Protein AF-0000000067948827 (afdb_homodimer)

Nearest PDB structures (foldseek):
  8i58-assembly1_A  TM=9.120E-01  e=5.503E-10  Methanocaldococcus jannaschii DSM 2661
  6m2e-assembly1_B  TM=9.112E-01  e=3.168E-09  Methanocaldococcus jannaschii DSM 2661
  6m27-assembly1_B  TM=9.000E-01  e=2.147E-09  Methanocaldococcus jannaschii DSM 2661
  6jv6-assembly1_A  TM=9.199E-01  e=6.450E-07  Bacillus spizizenii
  5zta-assembly2_B  TM=9.072E-01  e=1.498E-06  Bacillus subtilis subsp. subtilis str. 168

Radius of gyration: 25.88 Å; Cα contacts (8 Å, |Δi|>4): 624; chains: 2; bounding box: 30×128×76 Å

pLDDT: mean 83.58, std 19.48, range [30.39, 98.81]

InterPro domains:
  IPR002762 Sirohydrochlorin cobaltochelatase CbiX-like [PF01903] (34-138)
  IPR050963 Sirohydrochlorin Cobaltochelatase/CbiX [PTHR33542] (20-164)

Solvent-accessible surface area (backbone atoms only — not comparable to full-atom values): 17982 Å² total; per-residue (Å²): 139,84,81,78,76,76,76,74,74,73,70,69,70,69,67,66,74,71,63,50,41,52,91,52,91,39,34,14,37,36,46,30,33,61,54,29,78,32,66,63,28,54,52,50,48,50,50,44,47,51,50,39,30,69,72,69,61,53,85,42,68,36,52,20,20,73,35,72,41,83,43,29,55,44,54,28,50,51,50,31,41,75,74,52,26,46,32,36,41,36,33,40,59,40,47,57,77,15,45,56,58,72,44,49,50,54,51,46,49,52,58,36,34,69,78,37,83,88,28,31,34,30,38,38,62,44,68,41,83,48,74,71,51,46,56,54,52,50,48,37,52,43,46,29,32,36,18,47,46,64,69,42,82,54,25,86,86,27,63,86,75,47,52,37,45,77,36,106,140,84,81,77,77,76,76,74,74,71,71,69,68,68,67,66,74,69,60,51,41,51,91,50,90,39,35,15,37,36,45,32,33,62,57,29,80,33,67,63,28,54,52,50,46,51,50,46,47,52,50,41,31,68,74,70,61,54,86,41,69,35,52,22,20,73,35,73,40,84,42,30,55,46,52,28,50,52,51,31,43,74,74,52,26,46,34,36,41,36,33,41,58,41,48,57,76,17,45,56,57,72,44,51,49,54,52,47,48,52,61,36,33,69,75,38,82,87,28,31,35,31,38,37,62,45,68,41,83,48,74,70,50,45,55,53,52,50,47,36,52,43,45,28,31,36,18,47,45,65,69,42,79,57,25,85,85,30,63,84,75,56,47,35,44,77,37,106

Sequence (336 aa):
MSSSSLFILVLLFFCINFSASEIGPIDGVIIVDHGSTFSEASTMLNEFVKMFRNKTGYKIVEPAHLVSAKPTIGDAFQSCVQQGARRVIINPFILSFGKDFSETIPSLSAEAAKQHPGVSYIITPPLGLDQLFIDVVNDRVNSCLKSVGEDSNECSVCDGNGKCNLRPMSSSSLFILVLLFFCINFSASEIGPIDGVIIVDHGSTFSEASTMLNEFVKMFRNKTGYKIVEPAHLVSAKPTIGDAFQSCVQQGARRVIINPFILSFGKDFSETIPSLSAEAAKQHPGVSYIITPPLGLDQLFIDVVNDRVNSCLKSVGEDSNECSVCDGNGKCNLRP

Organism: Pisum sativum (NCBI:txid3888)

Foldseek 3Di:
DPPPPPPPPPPPPCPVPCCPPDQDQQEAEEEEEADDLDVVVVVVQVVVQVVVCVVPVHDHYYYAHLDNDDDHLLNSLVVSVVSRHQEYEYEYQDADPDCCVPPRVVVSNVVSVVVPPRRYYDYDDYPYDDPVVVVVVVCVVVQLVVCQVVVHPGGPVCVPVDDSHDDD/DPPPPPPPPPPPPCPVPCPPPDQDQQEAEEEEEADDLDVVVVVVQVVVQVVVCVVVVHDHYYYAHLDNDDDHLLNSLVVSVVSRHQEYEYEYADADPDCCVPPRVVVSNVVSVVVPPRRYYDYDDYPYDDPVVVVVVVCVVVQLVVCQVVVHQGGPVCVPVGDSHDDD

Secondary structure (DSSP, 8-state):
--------------------SS--TTEEEEEEE---SSHHHHHHHHHHHHHHHHHH--SEEEEEESSSSSSPHHHHHHHHHHTT-SEEEEEE--S--SHIIIIIHHHHHHHHHHTSTT-EEEE-------THHHHHHHHHHHHHHHHHHTT-SS-TTTTTT---S-B-/--------------------SS--TTEEEEEEE---SSHHHHHHHHHHHHHHHHHH--SEEEEEESSSSSSPHHHHHHHHHHTT-SEEEEEE--S--SHIIIIIHHHHHHHHHHTSTT-EEEE-------THHHHHHHHHHHHHHHHHHTT-SS-TTTTTT-TTS-B-

Structure (mmCIF, N/CA/C/O backbone):
data_AF-0000000067948827-model_v1
#
loop_
_entity.id
_entity.type
_entity.pdbx_description
1 polymer 'Sirohydrochlorin ferrochelatase'
#
loop_
_atom_site.group_PDB
_atom_site.id
_atom_site.type_symbol
_atom_site.label_atom_id
_atom_site.label_alt_id
_atom_site.label_comp_id
_atom_site.label_asym_id
_atom_site.label_entity_id
_atom_site.label_seq_id
_atom_site.pdbx_PDB_ins_code
_atom_site.Cartn_x
_atom_site.Cartn_y
_atom_site.Cartn_z
_atom_site.occupancy
_atom_site.B_iso_or_equiv
_atom_site.auth_seq_id
_atom_site.auth_comp_id
_atom_site.auth_asym_id
_atom_site.auth_atom_id
_atom_site.pdbx_PDB_model_num
ATOM 1 N N . MET A 1 1 ? -1.763 65.438 37.875 1 33.38 1 MET A N 1
ATOM 2 C CA . MET A 1 1 ? -1.019 64.188 37.656 1 33.38 1 MET A CA 1
ATOM 3 C C . MET A 1 1 ? -1.968 63.031 37.438 1 33.38 1 MET A C 1
ATOM 5 O O . MET A 1 1 ? -2.539 62.5 38.406 1 33.38 1 MET A O 1
ATOM 9 N N . SER A 1 2 ? -2.91 63.094 36.406 1 37.66 2 SER A N 1
ATOM 10 C CA . SER A 1 2 ? -3.93 62.219 35.875 1 37.66 2 SER A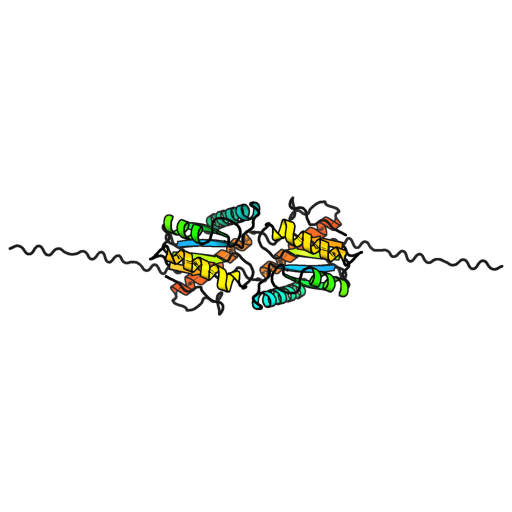 CA 1
ATOM 11 C C . SER A 1 2 ? -3.326 60.875 35.469 1 37.66 2 SER A C 1
ATOM 13 O O . SER A 1 2 ? -2.391 60.812 34.656 1 37.66 2 SER A O 1
ATOM 15 N N . SER A 1 3 ? -3.26 59.875 36.406 1 38.41 3 SER A N 1
ATOM 16 C CA . SER A 1 3 ? 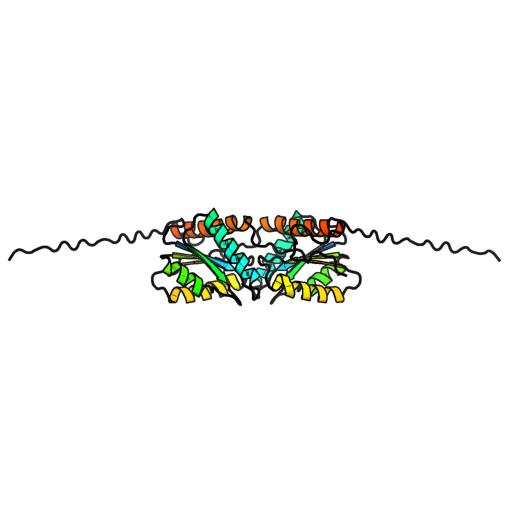-2.859 58.469 36.281 1 38.41 3 SER A CA 1
ATOM 17 C C . SER A 1 3 ? -3.621 57.781 35.156 1 38.41 3 SER A C 1
ATOM 19 O O . SER A 1 3 ? -4.84 57.594 35.25 1 38.41 3 SER A O 1
ATOM 21 N N . SER A 1 4 ? -3.33 58 33.875 1 39.47 4 SER A N 1
ATOM 22 C CA . SER A 1 4 ? -3.789 57.281 32.688 1 39.47 4 SER A CA 1
ATOM 23 C C . SER A 1 4 ? -3.596 55.781 32.875 1 39.47 4 SER A C 1
ATOM 25 O O . SER A 1 4 ? -2.463 55.281 32.938 1 39.47 4 SER A O 1
ATOM 27 N N . SER A 1 5 ? -4.445 55.062 33.688 1 38.06 5 SER A N 1
ATOM 28 C CA . SER A 1 5 ? -4.531 53.625 33.812 1 38.06 5 SER A CA 1
ATOM 29 C C . SER A 1 5 ? -4.551 52.938 32.438 1 38.06 5 SER A C 1
ATOM 31 O O . SER A 1 5 ? -5.488 53.125 31.672 1 38.06 5 SER A O 1
ATOM 33 N N . LEU A 1 6 ? -3.412 52.719 31.781 1 40.22 6 LEU A N 1
ATOM 34 C CA . LEU A 1 6 ? -3.254 51.875 30.578 1 40.22 6 LEU A CA 1
ATOM 35 C C . LEU A 1 6 ? -3.939 50.531 30.766 1 40.22 6 LEU A C 1
ATOM 37 O O . LEU A 1 6 ? -3.564 49.75 31.641 1 40.22 6 LEU A O 1
ATOM 41 N N . PHE A 1 7 ? -5.242 50.406 30.547 1 39 7 PHE A N 1
ATOM 42 C CA . PHE A 1 7 ? -5.953 49.125 30.422 1 39 7 PHE A CA 1
ATOM 43 C C . PHE A 1 7 ? -5.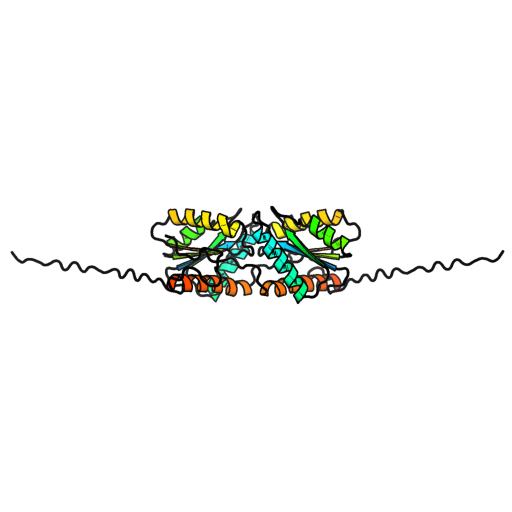211 48.188 29.5 1 39 7 PHE A C 1
ATOM 45 O O . PHE A 1 7 ? -5.129 48.406 28.297 1 39 7 PHE A O 1
ATOM 52 N N . ILE A 1 8 ? -4.148 47.562 30.016 1 37.06 8 ILE A N 1
ATOM 53 C CA . ILE A 1 8 ? -3.574 46.438 29.266 1 37.06 8 ILE A CA 1
ATOM 54 C C . ILE A 1 8 ? -4.668 45.438 28.922 1 37.06 8 ILE A C 1
ATOM 56 O O . ILE A 1 8 ? -5.262 44.844 29.828 1 37.06 8 ILE A O 1
ATOM 60 N N . LEU A 1 9 ? -5.488 45.656 27.922 1 34.78 9 LEU A N 1
ATOM 61 C CA . LEU A 1 9 ? -6.324 44.594 27.344 1 34.78 9 LEU A CA 1
ATOM 62 C C . LEU A 1 9 ? -5.516 43.312 27.125 1 34.78 9 LEU A C 1
ATOM 64 O O . LEU A 1 9 ? -4.613 43.281 26.281 1 34.78 9 LEU A O 1
ATOM 68 N N . VAL A 1 10 ? -5.266 42.625 28.203 1 34.22 10 VAL A N 1
ATOM 69 C CA . VAL A 1 10 ? -4.773 41.25 28.016 1 34.22 10 VAL A CA 1
ATOM 70 C C . VAL A 1 10 ? -5.645 40.531 27 1 34.22 10 VAL A C 1
ATOM 72 O O . VAL A 1 10 ? -6.824 40.281 27.25 1 34.22 10 VAL A O 1
ATOM 75 N N . LEU A 1 11 ? -5.535 40.875 25.75 1 32.53 11 LEU A N 1
ATOM 76 C CA . LEU A 1 11 ? -6.059 39.938 24.766 1 32.53 11 LEU A CA 1
ATOM 77 C C . LEU A 1 11 ? -5.73 38.5 25.172 1 32.53 11 LEU A C 1
ATOM 79 O O . LEU A 1 11 ? -4.559 38.094 25.203 1 32.53 11 LEU A O 1
ATOM 83 N N . LEU A 1 12 ? -6.348 38.031 26.188 1 30.98 12 LEU A N 1
ATOM 84 C CA . LEU A 1 12 ? -6.301 36.594 26.344 1 30.98 12 LEU A CA 1
ATOM 85 C C . LEU A 1 12 ? -6.371 35.906 24.984 1 30.98 12 LEU A C 1
ATOM 87 O O . LEU A 1 12 ? -7.391 35.969 24.297 1 30.98 12 LEU A O 1
ATOM 91 N N . PHE A 1 13 ? -5.297 36.062 24.219 1 32.62 13 PHE A N 1
ATOM 92 C CA . PHE A 1 13 ? -5.203 35.031 23.188 1 32.62 13 PHE A CA 1
ATOM 93 C C . PHE A 1 13 ? -5.762 33.719 23.672 1 32.62 13 PHE A C 1
ATOM 95 O O . PHE A 1 13 ? -5.168 33.062 24.531 1 32.62 13 PHE A O 1
ATOM 102 N N . PHE A 1 14 ? -7.023 33.688 23.938 1 30.39 14 PHE A N 1
ATOM 103 C CA . PHE A 1 14 ? -7.574 32.344 24 1 30.39 14 PHE A CA 1
ATOM 104 C C . PHE A 1 14 ? -6.906 31.438 22.969 1 30.39 14 PHE A C 1
ATOM 106 O O . PHE A 1 14 ? -7.18 31.547 21.766 1 30.39 14 PHE A O 1
ATOM 113 N N . CYS A 1 15 ? -5.602 31.375 23.016 1 34.72 15 CYS A N 1
ATOM 114 C CA . CYS A 1 15 ? -5.109 30.172 22.359 1 34.72 15 CYS A CA 1
ATOM 115 C C . CYS A 1 15 ? -6.109 29.031 22.5 1 34.72 15 CYS A C 1
ATOM 117 O O . CYS A 1 15 ? -6.273 28.484 23.594 1 34.72 15 CYS A O 1
ATOM 119 N N . ILE A 1 16 ? -7.395 29.25 22.234 1 33.72 16 ILE A N 1
ATOM 120 C CA . ILE A 1 16 ? -8.258 28.078 22.109 1 33.72 16 ILE A CA 1
ATOM 121 C C . ILE A 1 16 ? -7.426 26.859 21.719 1 33.72 16 ILE A C 1
ATOM 123 O O . ILE A 1 16 ? -6.809 26.844 20.656 1 33.72 16 ILE A O 1
ATOM 127 N N . ASN A 1 17 ? -6.633 26.422 22.641 1 37.94 17 ASN A N 1
ATOM 128 C CA . ASN A 1 17 ? -6.156 25.047 22.484 1 37.94 17 ASN A CA 1
ATOM 129 C C . ASN A 1 17 ? -7.152 24.188 21.719 1 37.94 17 ASN A C 1
ATOM 131 O O . ASN A 1 17 ? -8.133 23.703 22.281 1 37.94 17 ASN A O 1
ATOM 135 N N . PHE A 1 18 ? -7.777 24.672 20.672 1 40.38 18 PHE A N 1
ATOM 136 C CA . PHE A 1 18 ? -8.586 23.781 19.859 1 40.38 18 PHE A CA 1
ATOM 137 C C . PHE A 1 18 ? -7.961 22.391 19.797 1 40.38 18 PHE A C 1
ATOM 139 O O . PHE A 1 18 ? -7.004 22.172 19.062 1 40.38 18 PHE A O 1
ATOM 146 N N . SER A 1 19 ? -7.531 21.844 20.875 1 51 19 SER A N 1
ATOM 147 C CA . SER A 1 19 ? -7.273 20.406 20.922 1 51 19 SER A CA 1
ATOM 148 C C . SER A 1 19 ? -8.406 19.625 20.25 1 51 19 SER A C 1
ATOM 150 O O . SER A 1 19 ? -9.391 19.281 20.906 1 51 19 SER A O 1
ATOM 152 N N . ALA A 1 20 ? -9.023 20.141 19.094 1 59.81 20 ALA A N 1
ATOM 153 C CA . ALA A 1 20 ? -10.258 19.594 18.516 1 59.81 20 ALA A CA 1
ATOM 154 C C . ALA A 1 20 ? -10.055 18.156 18.047 1 59.81 20 ALA A C 1
ATOM 156 O O . ALA A 1 20 ? -9.031 17.828 17.438 1 59.81 20 ALA A O 1
ATOM 157 N N . SER A 1 21 ? -10.797 17.344 18.656 1 71.62 21 SER A N 1
ATOM 158 C CA . SER A 1 21 ? -10.914 15.922 18.391 1 71.62 21 SER A CA 1
ATOM 159 C C . SER A 1 21 ? -11.297 15.656 16.938 1 71.62 21 SER A C 1
ATOM 161 O O . SER A 1 21 ? -11.414 14.508 16.516 1 71.62 21 SER A O 1
ATOM 163 N N . GLU A 1 22 ? -11.359 16.859 16.266 1 82.5 22 GLU A N 1
ATOM 164 C CA . GLU A 1 22 ? -11.711 16.734 14.852 1 82.5 22 GLU A CA 1
ATOM 165 C C . GLU A 1 22 ? -10.867 17.672 13.992 1 82.5 22 GLU A C 1
ATOM 167 O O . GLU A 1 22 ? -10.266 18.609 14.492 1 82.5 22 GLU A O 1
ATOM 172 N N . ILE A 1 23 ? -10.844 17.406 12.773 1 90.25 23 ILE A N 1
ATOM 173 C CA . ILE A 1 23 ? -10.109 18.234 11.82 1 90.25 23 ILE A CA 1
ATOM 174 C C . ILE A 1 23 ? -10.758 19.625 11.734 1 90.25 23 ILE A C 1
ATOM 176 O O . ILE A 1 23 ? -11.984 19.734 11.648 1 90.25 23 ILE A O 1
ATOM 180 N N . GLY A 1 24 ? -9.945 20.625 11.891 1 88.81 24 GLY A N 1
ATOM 181 C CA . GLY A 1 24 ? -10.406 22 11.805 1 88.81 24 GLY A CA 1
ATOM 182 C C . GLY A 1 24 ? -9.672 22.828 10.758 1 88.81 24 GLY A C 1
ATOM 183 O O . GLY A 1 24 ? -8.867 22.281 10 1 88.81 24 GLY A O 1
ATOM 184 N N . PRO A 1 25 ? -9.922 24.141 10.695 1 89.31 25 PRO A N 1
ATOM 185 C CA . PRO A 1 25 ? -9.359 25 9.656 1 89.31 25 PRO A CA 1
ATOM 186 C C . PRO A 1 25 ? -7.852 25.188 9.789 1 89.31 25 PRO A C 1
ATOM 188 O O . PRO A 1 25 ? -7.188 25.578 8.82 1 89.31 25 PRO A O 1
ATOM 191 N N . ILE A 1 26 ? -7.305 24.922 10.969 1 93.25 26 ILE A N 1
ATOM 192 C CA . ILE A 1 26 ? -5.875 25.141 11.148 1 93.25 26 ILE A CA 1
ATOM 193 C C . ILE A 1 26 ? -5.137 23.812 11.117 1 93.25 26 ILE A C 1
ATOM 195 O O . ILE A 1 26 ? -3.994 23.719 11.57 1 93.25 26 ILE A O 1
ATOM 199 N N . ASP A 1 27 ? -5.828 22.75 10.641 1 96.25 27 ASP A N 1
ATOM 200 C CA . ASP A 1 27 ? -5.207 21.422 10.508 1 96.25 27 ASP A CA 1
ATOM 201 C C . ASP A 1 27 ? -4.797 21.156 9.062 1 96.25 27 ASP A C 1
ATOM 203 O O . ASP A 1 27 ? -5.527 21.5 8.133 1 96.25 27 ASP A O 1
ATOM 207 N N . GLY A 1 28 ? -3.607 20.625 8.898 1 98 28 GLY A N 1
ATOM 208 C CA . GLY A 1 28 ? -3.158 20.094 7.625 1 98 28 GLY A CA 1
ATOM 209 C C . GLY A 1 28 ? -2.93 18.594 7.648 1 98 28 GLY A C 1
ATOM 210 O O . GLY A 1 28 ? -2.445 18.047 8.648 1 98 28 GLY A O 1
ATOM 211 N N . VAL A 1 29 ? -3.35 17.984 6.574 1 98.5 29 VAL A N 1
ATOM 212 C CA . VAL A 1 29 ? -3.117 16.562 6.438 1 98.5 29 VAL A CA 1
ATOM 213 C C . VAL A 1 29 ? -2.098 16.297 5.332 1 98.5 29 VAL A C 1
ATOM 215 O O . VAL A 1 29 ? -2.189 16.875 4.246 1 98.5 29 VAL A O 1
ATOM 218 N N . ILE A 1 30 ? -1.089 15.492 5.652 1 98.69 30 ILE A N 1
ATOM 219 C CA . ILE A 1 30 ? -0.137 15.031 4.648 1 98.69 30 ILE A CA 1
ATOM 220 C C . ILE A 1 30 ? -0.342 13.539 4.395 1 98.69 30 ILE A C 1
ATOM 222 O O . ILE A 1 30 ? -0.332 12.734 5.332 1 98.69 30 ILE A O 1
ATOM 226 N N . ILE A 1 31 ? -0.574 13.172 3.178 1 98.19 31 ILE A N 1
ATOM 227 C CA . ILE A 1 31 ? -0.668 11.773 2.771 1 98.19 31 ILE A CA 1
ATOM 228 C C . ILE A 1 31 ? 0.642 11.344 2.119 1 98.19 31 ILE A C 1
ATOM 230 O O . ILE A 1 31 ? 1.009 11.844 1.053 1 98.19 31 ILE A O 1
ATOM 234 N N . VAL A 1 32 ? 1.313 10.32 2.773 1 97.38 32 VAL A N 1
ATOM 235 C CA . VAL A 1 32 ? 2.68 9.984 2.396 1 97.38 32 VAL A CA 1
ATOM 236 C C . VAL A 1 32 ? 2.707 8.594 1.757 1 97.38 32 VAL A C 1
ATOM 238 O O . VAL A 1 32 ? 2.41 7.594 2.416 1 97.38 32 VAL A O 1
ATOM 241 N N . ASP A 1 33 ? 3.051 8.492 0.519 1 95.38 33 ASP A N 1
ATOM 242 C CA . ASP A 1 33 ? 3.252 7.176 -0.079 1 95.38 33 ASP A CA 1
ATOM 243 C C . ASP A 1 33 ? 4.738 6.859 -0.223 1 95.38 33 ASP A C 1
ATOM 245 O O . ASP A 1 33 ? 5.59 7.656 0.178 1 95.38 33 ASP A O 1
ATOM 249 N N . HIS A 1 34 ? 5.07 5.703 -0.673 1 91.31 34 HIS A N 1
ATOM 250 C CA . HIS A 1 34 ? 6.469 5.301 -0.802 1 91.31 34 HIS A CA 1
ATOM 251 C C . HIS A 1 34 ? 7.211 6.199 -1.789 1 91.31 34 HIS A C 1
ATOM 253 O O . HIS A 1 34 ? 8.359 6.57 -1.552 1 91.31 34 HIS A O 1
ATOM 259 N N . GLY A 1 35 ? 6.516 6.488 -2.932 1 88.94 35 GLY A N 1
ATOM 260 C CA . GLY A 1 35 ? 7.145 7.203 -4.031 1 88.94 35 GLY A CA 1
ATOM 261 C C . GLY A 1 35 ? 7.746 6.285 -5.078 1 88.94 35 GLY A C 1
ATOM 262 O O . GLY A 1 35 ? 7.875 5.078 -4.852 1 88.94 35 GLY A O 1
ATOM 263 N N . SER A 1 36 ? 7.996 6.855 -6.266 1 88.44 36 SER A N 1
ATOM 264 C CA . SER A 1 36 ? 8.57 6.18 -7.426 1 88.44 36 SER A CA 1
ATOM 265 C C . SER A 1 36 ? 9.219 7.172 -8.383 1 88.44 36 SER A C 1
ATOM 267 O O . SER A 1 36 ? 8.859 8.352 -8.398 1 88.44 36 SER A O 1
ATOM 269 N N . THR A 1 37 ? 10.164 6.605 -9.102 1 86.5 37 THR A N 1
ATOM 270 C CA . THR A 1 37 ? 10.773 7.445 -10.133 1 86.5 37 THR A CA 1
ATOM 271 C C . THR A 1 37 ? 9.812 7.633 -11.312 1 86.5 37 THR A C 1
ATOM 273 O O . THR A 1 37 ? 10.039 8.484 -12.172 1 86.5 37 THR A O 1
ATOM 276 N N . PHE A 1 38 ? 8.727 6.941 -11.297 1 87.12 38 PHE A N 1
ATOM 277 C CA . PHE A 1 38 ? 7.734 7.07 -12.359 1 87.12 38 PHE A CA 1
ATOM 278 C C . PHE A 1 38 ? 6.773 8.219 -12.07 1 87.12 38 PHE A C 1
ATOM 280 O O . PHE A 1 38 ? 6.102 8.227 -11.039 1 87.12 38 PHE A O 1
ATOM 287 N N . SER A 1 39 ? 6.715 9.094 -13 1 87 39 SER A N 1
ATOM 288 C CA . SER A 1 39 ? 5.871 10.273 -12.828 1 87 39 SER A CA 1
ATOM 289 C C . SER A 1 39 ? 4.406 9.883 -12.656 1 87 39 SER A C 1
ATOM 291 O O . SER A 1 39 ? 3.646 10.586 -11.984 1 87 39 SER A O 1
ATOM 293 N N . GLU A 1 40 ? 4.027 8.789 -13.133 1 83.62 40 GLU A N 1
ATOM 294 C CA . GLU A 1 40 ? 2.648 8.32 -13.047 1 83.62 40 GLU A CA 1
ATOM 295 C C . GLU A 1 40 ? 2.236 8.078 -11.594 1 83.62 40 GLU A C 1
ATOM 297 O O . GLU A 1 40 ? 1.088 8.328 -11.219 1 83.62 40 GLU A O 1
ATOM 302 N N . ALA A 1 41 ? 3.182 7.617 -10.852 1 85.5 41 ALA A N 1
ATOM 303 C CA . ALA A 1 41 ? 2.912 7.371 -9.438 1 85.5 41 ALA A CA 1
ATOM 304 C C . ALA A 1 41 ? 2.588 8.664 -8.703 1 85.5 41 ALA A C 1
ATOM 306 O O . ALA A 1 41 ? 1.66 8.711 -7.895 1 85.5 41 ALA A O 1
ATOM 307 N N . SER A 1 42 ? 3.326 9.703 -9.047 1 90.5 42 SER A N 1
ATOM 308 C CA . SER A 1 42 ? 3.094 11 -8.422 1 90.5 42 SER A CA 1
ATOM 309 C C . SER A 1 42 ? 1.754 11.594 -8.852 1 90.5 42 SER A C 1
ATOM 311 O O . SER A 1 42 ? 1.039 12.18 -8.031 1 90.5 42 SER A O 1
ATOM 313 N N . THR A 1 43 ? 1.45 11.391 -10.102 1 91.25 43 THR A N 1
ATOM 314 C CA . THR A 1 43 ? 0.175 11.867 -10.625 1 91.25 43 THR A CA 1
ATOM 315 C C . THR A 1 43 ? -0.99 11.18 -9.922 1 91.25 43 THR A C 1
ATOM 317 O O . THR A 1 43 ? -1.979 11.82 -9.57 1 91.25 43 THR A O 1
ATOM 320 N N . MET A 1 44 ? -0.864 9.961 -9.68 1 90.12 44 MET A N 1
ATOM 321 C CA . MET A 1 44 ? -1.922 9.18 -9.047 1 90.12 44 MET A CA 1
ATOM 322 C C . MET A 1 44 ? -2.133 9.625 -7.602 1 90.12 44 MET A C 1
ATOM 324 O O . MET A 1 44 ? -3.271 9.758 -7.148 1 90.12 44 MET A O 1
ATOM 328 N N . LEU A 1 45 ? -1.045 9.883 -6.875 1 94.56 45 LEU A N 1
ATOM 329 C CA . LEU A 1 45 ? -1.193 10.352 -5.5 1 94.56 45 LEU A CA 1
ATOM 330 C C . LEU A 1 45 ? -1.851 11.727 -5.457 1 94.56 45 LEU A C 1
ATOM 332 O O . LEU A 1 45 ? -2.68 11.992 -4.586 1 94.56 45 LEU A O 1
ATOM 336 N N . ASN A 1 46 ? -1.463 12.57 -6.383 1 95.44 46 ASN A N 1
ATOM 337 C CA . ASN A 1 46 ? -2.08 13.891 -6.457 1 95.44 46 ASN A CA 1
ATOM 338 C C . ASN A 1 46 ? -3.584 13.797 -6.699 1 95.44 46 ASN A C 1
ATOM 340 O O . ASN A 1 46 ? -4.363 14.523 -6.086 1 95.44 46 ASN A O 1
ATOM 344 N N . GLU A 1 47 ? -3.93 12.914 -7.539 1 93.62 47 GLU A N 1
ATOM 345 C CA . GLU A 1 47 ? -5.352 12.703 -7.805 1 93.62 47 GLU A CA 1
ATOM 346 C C . GLU A 1 47 ? -6.066 12.156 -6.574 1 93.62 47 GLU A C 1
ATOM 348 O O . GLU A 1 47 ? -7.199 12.547 -6.281 1 93.62 47 GLU A O 1
ATOM 353 N N . PHE A 1 48 ? -5.453 11.289 -5.93 1 95.12 48 PHE A N 1
ATOM 354 C CA . PHE A 1 48 ? -6.027 10.734 -4.711 1 95.12 48 PHE A CA 1
ATOM 355 C C . PHE A 1 48 ? -6.246 11.82 -3.67 1 95.12 48 PHE A C 1
ATOM 357 O O . PHE A 1 48 ? -7.293 11.867 -3.02 1 95.12 48 PHE A O 1
ATOM 364 N N . VAL A 1 49 ? -5.266 12.672 -3.518 1 97.38 49 VAL A N 1
ATOM 365 C CA . VAL A 1 49 ? -5.34 13.758 -2.551 1 97.38 49 VAL A CA 1
ATOM 366 C C . VAL A 1 49 ? -6.484 14.695 -2.914 1 97.38 49 VAL A C 1
ATOM 368 O O . VAL A 1 49 ? -7.227 15.148 -2.039 1 97.38 49 VAL A O 1
ATOM 371 N N . LYS A 1 50 ? -6.641 14.953 -4.164 1 96.62 50 LYS A N 1
ATOM 372 C CA . LYS A 1 50 ? -7.746 15.789 -4.625 1 96.62 50 LYS A CA 1
ATOM 373 C C . LYS A 1 50 ? -9.094 15.148 -4.281 1 96.62 50 LYS A C 1
ATOM 375 O O . LYS A 1 50 ? -9.992 15.82 -3.775 1 96.62 50 LYS A O 1
ATOM 380 N N . MET A 1 51 ? -9.227 13.914 -4.539 1 95.62 51 MET A N 1
ATOM 381 C CA . MET A 1 51 ? -10.453 13.188 -4.223 1 95.62 51 MET A CA 1
ATOM 382 C C . MET A 1 51 ? -10.703 13.172 -2.721 1 95.62 51 MET A C 1
ATOM 384 O O . MET A 1 51 ? -11.844 13.336 -2.277 1 95.62 51 MET A O 1
ATOM 388 N N . PHE A 1 52 ? -9.688 12.953 -2.02 1 97.44 52 PHE A N 1
ATOM 389 C CA . PHE A 1 52 ? -9.766 12.938 -0.564 1 97.44 52 PHE A CA 1
ATOM 390 C C . PHE A 1 52 ? -10.289 14.266 -0.032 1 97.44 52 PHE A C 1
ATOM 392 O O . PHE A 1 52 ? -11.188 14.289 0.812 1 97.44 52 PHE A O 1
ATOM 399 N N . ARG A 1 53 ? -9.68 15.344 -0.53 1 96.62 53 ARG A N 1
ATOM 400 C CA . ARG A 1 53 ? -10.125 16.688 -0.146 1 96.62 53 ARG A CA 1
ATOM 401 C C . ARG A 1 53 ? -11.602 16.875 -0.464 1 96.62 53 ARG A C 1
ATOM 403 O O . ARG A 1 53 ? -12.359 17.391 0.366 1 96.62 53 ARG A O 1
ATOM 410 N N . ASN A 1 54 ? -12.016 16.453 -1.595 1 96 54 ASN A N 1
ATOM 411 C CA . ASN A 1 54 ? -13.391 16.641 -2.047 1 96 54 ASN A CA 1
ATOM 412 C C . ASN A 1 54 ? -14.375 15.836 -1.2 1 96 54 ASN A C 1
ATOM 414 O O . ASN A 1 54 ? -15.453 16.328 -0.871 1 96 54 ASN A O 1
ATOM 418 N N . LYS A 1 55 ? -13.961 14.711 -0.816 1 95.69 55 LYS A N 1
ATOM 419 C CA . LYS A 1 55 ? -14.867 13.828 -0.089 1 95.69 55 LYS A CA 1
ATOM 420 C C . LYS A 1 55 ? -14.945 14.211 1.385 1 95.69 55 LYS A C 1
ATOM 422 O O . LYS A 1 55 ? -16.016 14.109 2.002 1 95.69 55 LYS A O 1
ATOM 427 N N . THR A 1 56 ? -13.859 14.609 1.904 1 95.5 56 THR A N 1
ATOM 428 C CA . THR A 1 56 ? -13.805 14.844 3.344 1 95.5 56 THR A CA 1
ATOM 429 C C . THR A 1 56 ? -14.117 16.297 3.664 1 95.5 56 THR A C 1
ATOM 431 O O . THR A 1 56 ? -14.516 16.625 4.785 1 95.5 56 THR A O 1
ATOM 434 N N . GLY A 1 57 ? -13.812 17.156 2.727 1 95.56 57 GLY A N 1
ATOM 435 C CA . GLY A 1 57 ? -13.977 18.578 2.955 1 95.56 57 GLY A CA 1
ATOM 436 C C . GLY A 1 57 ? -12.805 19.219 3.686 1 95.56 57 GLY A C 1
ATOM 437 O O . GLY A 1 57 ? -12.852 20.391 4.047 1 95.56 57 GLY A O 1
ATOM 438 N N . TYR A 1 58 ? -11.758 18.438 3.9 1 96.69 58 TYR A N 1
ATOM 439 C CA . TYR A 1 58 ? -10.578 19 4.551 1 96.69 58 TYR A CA 1
ATOM 440 C C . TYR A 1 58 ? -9.969 20.109 3.701 1 96.69 58 TYR A C 1
ATOM 442 O O . TYR A 1 58 ? -9.773 19.938 2.496 1 96.69 58 TYR A O 1
ATOM 450 N N . LYS A 1 59 ? -9.625 21.188 4.336 1 96.31 59 LYS A N 1
ATOM 451 C CA . LYS A 1 59 ? -9.188 22.359 3.604 1 96.31 59 LYS A CA 1
ATOM 452 C C . LYS A 1 59 ? -7.738 22.219 3.141 1 96.31 59 LYS A C 1
ATOM 454 O O . LYS A 1 59 ? -7.398 22.594 2.02 1 96.31 59 LYS A O 1
ATOM 459 N N . ILE A 1 60 ? -6.848 21.766 4.031 1 98.25 60 ILE A N 1
ATOM 460 C CA . ILE A 1 60 ? -5.426 21.656 3.732 1 98.25 60 ILE A CA 1
ATOM 461 C C . ILE A 1 60 ? -5.016 20.188 3.699 1 98.25 60 ILE A C 1
ATOM 463 O O . ILE A 1 60 ? -4.949 19.531 4.742 1 98.25 60 ILE A O 1
ATOM 467 N N . VAL A 1 61 ? -4.824 19.625 2.477 1 98.69 61 VAL A N 1
ATOM 468 C CA . VAL A 1 61 ? -4.344 18.266 2.268 1 98.69 61 VAL A CA 1
ATOM 469 C C . VAL A 1 61 ? -3.225 18.266 1.231 1 98.69 61 VAL A C 1
ATOM 471 O O . VAL A 1 61 ? -3.391 18.797 0.128 1 98.69 61 VAL A O 1
ATOM 474 N N . GLU A 1 62 ? -2.094 17.719 1.593 1 98.69 62 GLU A N 1
ATOM 475 C CA . GLU A 1 62 ? -0.927 17.734 0.716 1 98.69 62 GLU A CA 1
ATOM 476 C C . GLU A 1 62 ? -0.364 16.328 0.521 1 98.69 62 GLU A C 1
ATOM 478 O O . GLU A 1 62 ? -0.347 15.523 1.456 1 98.69 62 GLU A O 1
ATOM 483 N N . PRO A 1 63 ? 0.104 16.016 -0.689 1 98.38 63 PRO A N 1
ATOM 484 C CA . PRO A 1 63 ? 0.821 14.75 -0.929 1 98.38 63 PRO A CA 1
ATOM 485 C C . PRO A 1 63 ? 2.295 14.836 -0.54 1 98.38 63 PRO A C 1
ATOM 487 O O . PRO A 1 63 ? 2.871 15.922 -0.502 1 98.38 63 PRO A O 1
ATOM 490 N N . ALA A 1 64 ? 2.855 13.727 -0.184 1 98.25 64 ALA A N 1
ATOM 491 C CA . ALA A 1 64 ? 4.301 13.617 -0.002 1 98.25 64 ALA A CA 1
ATOM 492 C C . ALA A 1 64 ? 4.793 12.227 -0.406 1 98.25 64 ALA A C 1
ATOM 494 O O . ALA A 1 64 ? 4.035 11.258 -0.372 1 98.25 64 ALA A O 1
ATOM 495 N N . HIS A 1 65 ? 6.078 12.133 -0.771 1 97 65 HIS A N 1
ATOM 496 C CA . HIS A 1 65 ? 6.734 10.883 -1.146 1 97 65 HIS A CA 1
ATOM 497 C C . HIS A 1 65 ? 7.957 10.625 -0.274 1 97 65 HIS A C 1
ATOM 499 O O . HIS A 1 65 ? 8.695 11.555 0.063 1 97 65 HIS A O 1
ATOM 505 N N . LEU A 1 66 ? 8.18 9.312 -0.009 1 94.81 66 LEU A N 1
ATOM 506 C CA . LEU A 1 66 ? 9.328 8.945 0.805 1 94.81 66 LEU A CA 1
ATOM 507 C C . LEU A 1 66 ? 10.602 8.898 -0.042 1 94.81 66 LEU A C 1
ATOM 509 O O . LEU A 1 66 ? 11.68 9.281 0.423 1 94.81 66 LEU A O 1
ATOM 513 N N . VAL A 1 67 ? 10.375 8.352 -1.298 1 87.75 67 VAL A N 1
ATOM 514 C CA . VAL A 1 67 ? 11.602 8.117 -2.055 1 87.75 67 VAL A CA 1
ATOM 515 C C . VAL A 1 67 ? 11.422 8.594 -3.494 1 87.75 67 VAL A C 1
ATOM 517 O O . VAL A 1 67 ? 10.336 8.461 -4.062 1 87.75 67 VAL A O 1
ATOM 520 N N . SER A 1 68 ? 12.398 9.203 -4.051 1 85.81 68 SER A N 1
ATOM 521 C CA . SER A 1 68 ? 12.672 9.352 -5.477 1 85.81 68 SER A CA 1
ATOM 522 C C . SER A 1 68 ? 11.688 10.32 -6.129 1 85.81 68 SER A C 1
ATOM 524 O O . SER A 1 68 ? 11.477 10.273 -7.344 1 85.81 68 SER A O 1
ATOM 526 N N . ALA A 1 69 ? 10.969 11.125 -5.281 1 87.12 69 ALA A N 1
ATOM 527 C CA . ALA A 1 69 ? 10 12.047 -5.883 1 87.12 69 ALA A CA 1
ATOM 528 C C . ALA A 1 69 ? 9.703 13.211 -4.945 1 87.12 69 ALA A C 1
ATOM 530 O O . ALA A 1 69 ? 9.938 13.125 -3.736 1 87.12 69 ALA A O 1
ATOM 531 N N . LYS A 1 70 ? 9.422 14.391 -5.57 1 93.75 70 LYS A N 1
ATOM 532 C CA . LYS A 1 70 ? 8.844 15.531 -4.867 1 93.75 70 LYS A CA 1
ATOM 533 C C . LYS A 1 70 ? 7.324 15.555 -5 1 93.75 70 LYS A C 1
ATOM 535 O O . LYS A 1 70 ? 6.777 15.047 -5.984 1 93.75 70 LYS A O 1
ATOM 540 N N . PRO A 1 71 ? 6.617 16.141 -3.93 1 97.62 71 PRO A N 1
ATOM 541 C CA . PRO A 1 71 ? 7.094 16.797 -2.705 1 97.62 71 PRO A CA 1
ATOM 542 C C . PRO A 1 71 ? 7.543 15.789 -1.644 1 97.62 71 PRO A C 1
ATOM 544 O O . PRO A 1 71 ? 6.992 14.688 -1.555 1 97.62 71 PRO A O 1
ATOM 547 N N . THR A 1 72 ? 8.586 16.156 -0.915 1 98 72 THR A N 1
ATOM 548 C CA . THR A 1 72 ? 8.992 15.414 0.271 1 98 72 THR A CA 1
ATOM 549 C C . THR A 1 72 ? 8.078 15.727 1.45 1 98 72 THR A C 1
ATOM 551 O O . THR A 1 72 ? 7.215 16.609 1.357 1 98 72 THR A O 1
ATOM 554 N N . ILE A 1 73 ? 8.258 14.969 2.525 1 98.44 73 ILE A N 1
ATOM 555 C CA . ILE A 1 73 ? 7.52 15.266 3.746 1 98.44 73 ILE A CA 1
ATOM 556 C C . ILE A 1 73 ? 7.82 16.703 4.191 1 98.44 73 ILE A C 1
ATOM 558 O O . ILE A 1 73 ? 6.918 17.422 4.617 1 98.44 73 ILE A O 1
ATOM 562 N N . GLY A 1 74 ? 9.102 17.094 4.062 1 98.56 74 GLY A N 1
ATOM 563 C CA . GLY A 1 74 ? 9.461 18.453 4.391 1 98.56 74 GLY A CA 1
ATOM 564 C C . GLY A 1 74 ? 8.75 19.484 3.535 1 98.56 74 GLY A C 1
ATOM 565 O O . GLY A 1 74 ? 8.234 20.484 4.051 1 98.56 74 GLY A O 1
ATOM 566 N N . ASP A 1 75 ? 8.703 19.266 2.24 1 98.69 75 ASP A N 1
ATOM 567 C CA . ASP A 1 75 ? 7.992 20.156 1.322 1 98.69 75 ASP A CA 1
ATOM 568 C C . ASP A 1 75 ? 6.516 20.266 1.697 1 98.69 75 ASP A C 1
ATOM 570 O O . ASP A 1 75 ? 5.961 21.375 1.74 1 98.69 75 ASP A O 1
ATOM 574 N N . ALA A 1 76 ? 5.898 19.141 1.915 1 98.81 76 ALA A N 1
ATOM 575 C CA . ALA A 1 76 ? 4.473 19.094 2.229 1 98.81 76 ALA A CA 1
ATOM 576 C C . ALA A 1 76 ? 4.18 19.781 3.562 1 98.81 76 ALA A C 1
ATOM 578 O O . ALA A 1 76 ? 3.18 20.484 3.699 1 98.81 76 ALA A O 1
ATOM 579 N N . PHE A 1 77 ? 5.059 19.547 4.535 1 98.69 77 PHE A N 1
ATOM 580 C CA . PHE A 1 77 ? 4.934 20.172 5.844 1 98.69 77 PHE A CA 1
ATOM 581 C C . PHE A 1 77 ? 4.969 21.688 5.719 1 98.69 77 PHE A C 1
ATOM 583 O O . PHE A 1 77 ? 4.094 22.391 6.246 1 98.69 77 PHE A O 1
ATOM 590 N N . GLN A 1 78 ? 5.914 22.188 5.008 1 98.69 78 GLN A N 1
ATOM 591 C CA . GLN A 1 78 ? 6.035 23.609 4.754 1 98.69 78 GLN A CA 1
ATOM 592 C C . GLN A 1 78 ? 4.789 24.156 4.055 1 98.69 78 GLN A C 1
ATOM 594 O O . GLN A 1 78 ? 4.281 25.219 4.418 1 98.69 78 GLN A O 1
ATOM 599 N N . SER A 1 79 ? 4.332 23.438 3.09 1 98.81 79 SER A N 1
ATOM 600 C CA . SER A 1 79 ? 3.139 23.844 2.354 1 98.81 79 SER A CA 1
ATOM 601 C C . SER A 1 79 ? 1.931 23.969 3.277 1 98.81 79 SER A C 1
ATOM 603 O O . SER A 1 79 ? 1.161 24.922 3.184 1 98.81 79 SER A O 1
ATOM 605 N N . CYS A 1 80 ? 1.725 22.953 4.129 1 98.62 80 CYS A N 1
ATOM 606 C CA . CYS A 1 80 ? 0.634 22.984 5.098 1 98.62 80 CYS A CA 1
ATOM 607 C C . CYS A 1 80 ? 0.719 24.234 5.961 1 98.62 80 CYS A C 1
ATOM 609 O O . CYS A 1 80 ? -0.276 24.938 6.141 1 98.62 80 CYS A O 1
ATOM 611 N N . VAL A 1 81 ? 1.896 24.562 6.48 1 98.44 81 VAL A N 1
ATOM 612 C CA . VAL A 1 81 ? 2.1 25.688 7.387 1 98.44 81 VAL A CA 1
ATOM 613 C C . VAL A 1 81 ? 1.847 27 6.645 1 98.44 81 VAL A C 1
ATOM 615 O O . VAL A 1 81 ? 1.206 27.906 7.176 1 98.44 81 VAL A O 1
ATOM 618 N N . GLN A 1 82 ? 2.326 27.062 5.438 1 98.44 82 GLN A N 1
ATOM 619 C CA . GLN A 1 82 ? 2.141 28.266 4.629 1 98.44 82 GLN A CA 1
ATOM 620 C C . GLN A 1 82 ? 0.661 28.531 4.359 1 98.44 82 GLN A C 1
ATOM 622 O O . GLN A 1 82 ? 0.245 29.672 4.199 1 98.44 82 GLN A O 1
ATOM 627 N N . GLN A 1 83 ? -0.112 27.5 4.355 1 98.19 83 GLN A N 1
ATOM 628 C CA . GLN A 1 83 ? -1.546 27.609 4.109 1 98.19 83 GLN A CA 1
ATOM 629 C C . GLN A 1 83 ? -2.303 27.906 5.402 1 98.19 83 GLN A C 1
ATOM 631 O O . GLN A 1 83 ? -3.527 28.031 5.398 1 98.19 83 GLN A O 1
ATOM 636 N N . GLY A 1 84 ? -1.567 27.875 6.551 1 97.44 84 GLY A N 1
ATOM 637 C CA . GLY A 1 84 ? -2.174 28.328 7.793 1 97.44 84 GLY A CA 1
ATOM 638 C C . GLY A 1 84 ? -2.287 27.234 8.836 1 97.44 84 GLY A C 1
ATOM 639 O O . GLY A 1 84 ? -2.799 27.453 9.93 1 97.44 84 GLY A O 1
ATOM 640 N N . ALA A 1 85 ? -1.783 26.031 8.547 1 97.56 85 ALA A N 1
ATOM 641 C CA . ALA A 1 85 ? -1.893 24.922 9.492 1 97.56 85 ALA A CA 1
ATOM 642 C C . ALA A 1 85 ? -1.028 25.156 10.727 1 97.56 85 ALA A C 1
ATOM 644 O O . ALA A 1 85 ? 0.103 25.625 10.617 1 97.56 85 ALA A O 1
ATOM 645 N N . ARG A 1 86 ? -1.545 24.844 11.852 1 96.56 86 ARG A N 1
ATOM 646 C CA . ARG A 1 86 ? -0.818 24.891 13.117 1 96.56 86 ARG A CA 1
ATOM 647 C C . ARG A 1 86 ? -0.707 23.5 13.742 1 96.56 86 ARG A C 1
ATOM 649 O O . ARG A 1 86 ? -0.032 23.328 14.758 1 96.56 86 ARG A O 1
ATOM 656 N N . ARG A 1 87 ? -1.388 22.578 13.195 1 95.38 87 ARG A N 1
ATOM 657 C CA . ARG A 1 87 ? -1.281 21.156 13.484 1 95.38 87 ARG A CA 1
ATOM 658 C C . ARG A 1 87 ? -1.27 20.328 12.195 1 95.38 87 ARG A C 1
ATOM 660 O O . ARG A 1 87 ? -2.111 20.531 11.32 1 95.38 87 ARG A O 1
ATOM 667 N N . VAL A 1 88 ? -0.281 19.453 12.117 1 97.31 88 VAL A N 1
ATOM 668 C CA . VAL A 1 88 ? -0.142 18.656 10.898 1 97.31 88 VAL A CA 1
ATOM 669 C C . VAL A 1 88 ? -0.335 17.188 11.219 1 97.31 88 VAL A C 1
ATOM 671 O O . VAL A 1 88 ? 0.302 16.641 12.133 1 97.31 88 VAL A O 1
ATOM 674 N N . ILE A 1 89 ? -1.282 16.531 10.531 1 97 89 ILE A N 1
ATOM 675 C CA . ILE A 1 89 ? -1.52 15.094 10.633 1 97 89 ILE A CA 1
ATOM 676 C C . ILE A 1 89 ? -0.851 14.375 9.461 1 97 89 ILE A C 1
ATOM 678 O O . ILE A 1 89 ? -1.211 14.594 8.297 1 97 89 ILE A O 1
ATOM 682 N N . ILE A 1 90 ? 0.119 13.555 9.797 1 97.69 90 ILE A N 1
ATOM 683 C CA . ILE A 1 90 ? 0.867 12.828 8.781 1 97.69 90 ILE A CA 1
ATOM 684 C C . ILE A 1 90 ? 0.359 11.391 8.695 1 97.69 90 ILE A C 1
ATOM 686 O O . ILE A 1 90 ? 0.461 10.633 9.656 1 97.69 90 ILE A O 1
ATOM 690 N N . ASN A 1 91 ? -0.172 11.039 7.531 1 96.88 91 ASN A N 1
ATOM 691 C CA . ASN A 1 91 ? -0.695 9.695 7.32 1 96.88 91 ASN A CA 1
ATOM 692 C C . ASN A 1 91 ? 0.201 8.883 6.387 1 96.88 91 ASN A C 1
ATOM 694 O O . ASN A 1 91 ? 0.363 9.234 5.215 1 96.88 91 ASN A O 1
ATOM 698 N N . PRO A 1 92 ? 0.794 7.812 6.918 1 96.06 92 PRO A N 1
ATOM 699 C CA . PRO A 1 92 ? 1.457 6.863 6.02 1 96.06 92 PRO A CA 1
ATOM 700 C C . PRO A 1 92 ? 0.477 6.137 5.102 1 96.06 92 PRO A C 1
ATOM 702 O O . PRO A 1 92 ? -0.241 5.238 5.547 1 96.06 92 PRO A O 1
ATOM 705 N N . PHE A 1 93 ? 0.455 6.531 3.887 1 95.25 93 PHE A N 1
ATOM 706 C CA . PHE A 1 93 ? -0.363 5.852 2.889 1 95.25 93 PHE A CA 1
ATOM 707 C C . PHE A 1 93 ? 0.384 4.664 2.295 1 95.25 93 PHE A C 1
ATOM 709 O O . PHE A 1 93 ? 0.71 4.66 1.105 1 95.25 93 PHE A O 1
ATOM 716 N N . ILE A 1 94 ? 0.708 3.748 3.145 1 92.69 94 ILE A N 1
ATOM 717 C CA . ILE A 1 94 ? 1.395 2.492 2.859 1 92.69 94 ILE A CA 1
ATOM 718 C C . ILE A 1 94 ? 0.674 1.341 3.555 1 92.69 94 ILE A C 1
ATOM 720 O O . ILE A 1 94 ? -0.146 1.562 4.449 1 92.69 94 ILE A O 1
ATOM 724 N N . LEU A 1 95 ? 0.946 0.107 3.174 1 89.5 95 LEU A N 1
ATOM 725 C CA . LEU A 1 95 ? 0.236 -1.049 3.709 1 89.5 95 LEU A CA 1
ATOM 726 C C . LEU A 1 95 ? 0.937 -1.591 4.949 1 89.5 95 LEU A C 1
ATOM 728 O O . LEU A 1 95 ? 0.28 -2.023 5.898 1 89.5 95 LEU A O 1
ATOM 732 N N . SER A 1 96 ? 2.271 -1.522 5.008 1 83.75 96 SER A N 1
ATOM 733 C CA . SER A 1 96 ? 3.035 -2.305 5.973 1 83.75 96 SER A CA 1
ATOM 734 C C . SER A 1 96 ? 3.424 -1.463 7.184 1 83.75 96 SER A C 1
ATOM 736 O O . SER A 1 96 ? 3.604 -0.249 7.07 1 83.75 96 SER A O 1
ATOM 738 N N . PHE A 1 97 ? 3.543 -2.141 8.312 1 83.69 97 PHE A N 1
ATOM 739 C CA . PHE A 1 97 ? 4.059 -1.577 9.555 1 83.69 97 PHE A CA 1
ATOM 740 C C . PHE A 1 97 ? 5.57 -1.752 9.641 1 83.69 97 PHE A C 1
ATOM 742 O O . PHE A 1 97 ? 6.117 -1.96 10.727 1 83.69 97 PHE A O 1
ATOM 749 N N . GLY A 1 98 ? 6.184 -1.672 8.516 1 87.44 98 GLY A N 1
ATOM 750 C CA . GLY A 1 98 ? 7.613 -1.918 8.461 1 87.44 98 GLY A CA 1
ATOM 751 C C . GLY A 1 98 ? 8.445 -0.694 8.797 1 87.44 98 GLY A C 1
ATOM 752 O O . GLY A 1 98 ? 8 0.174 9.555 1 87.44 98 GLY A O 1
ATOM 753 N N . LYS A 1 99 ? 9.641 -0.621 8.344 1 90.06 99 LYS A N 1
ATOM 754 C CA . LYS A 1 99 ? 10.648 0.382 8.664 1 90.06 99 LYS A CA 1
ATOM 755 C C . LYS A 1 99 ? 10.18 1.781 8.281 1 90.06 99 LYS A C 1
ATOM 757 O O . LYS A 1 99 ? 10.469 2.752 8.984 1 90.06 99 LYS A O 1
ATOM 762 N N . ASP A 1 100 ? 9.492 1.831 7.16 1 92.38 100 ASP A N 1
ATOM 763 C CA . ASP A 1 100 ? 9.039 3.143 6.711 1 92.38 100 ASP A CA 1
ATOM 764 C C . ASP A 1 100 ? 8.07 3.762 7.723 1 92.38 100 ASP A C 1
ATOM 766 O O . ASP A 1 100 ? 8.156 4.957 8.016 1 92.38 100 ASP A O 1
ATOM 770 N N . PHE A 1 101 ? 7.285 2.984 8.289 1 91.12 101 PHE A N 1
ATOM 771 C CA . PHE A 1 101 ? 6.348 3.484 9.289 1 91.12 101 PHE A CA 1
ATOM 772 C C . PHE A 1 101 ? 7.051 3.697 10.625 1 91.12 101 PHE A C 1
ATOM 774 O O . PHE A 1 101 ? 6.832 4.715 11.297 1 91.12 101 PHE A O 1
ATOM 781 N N . SER A 1 102 ? 7.918 2.83 10.977 1 90.31 102 SER A N 1
ATOM 782 C CA . SER A 1 102 ? 8.469 2.797 12.32 1 90.31 102 SER A CA 1
ATOM 783 C C . SER A 1 102 ? 9.617 3.791 12.477 1 90.31 102 SER A C 1
ATOM 785 O O . SER A 1 102 ? 9.867 4.293 13.578 1 90.31 102 SER A O 1
ATOM 787 N N . GLU A 1 103 ? 10.305 4.09 11.359 1 93.19 103 GLU A N 1
ATOM 788 C CA . GLU A 1 103 ? 11.531 4.871 11.5 1 93.19 103 GLU A CA 1
ATOM 789 C C . GLU A 1 103 ? 11.57 6.016 10.492 1 93.19 103 GLU A C 1
ATOM 791 O O . GLU A 1 103 ? 11.695 7.18 10.875 1 93.19 103 GLU A O 1
ATOM 796 N N . THR A 1 104 ? 11.336 5.68 9.25 1 94.56 104 THR A N 1
ATOM 797 C CA . THR A 1 104 ? 11.617 6.637 8.188 1 94.56 104 THR A CA 1
ATOM 798 C C . THR A 1 104 ? 10.664 7.824 8.258 1 94.56 104 THR A C 1
ATOM 800 O O . THR A 1 104 ? 11.094 8.977 8.32 1 94.56 104 THR A O 1
ATOM 803 N N . ILE A 1 105 ? 9.414 7.57 8.336 1 96.12 105 ILE A N 1
ATOM 804 C CA . ILE A 1 105 ? 8.414 8.633 8.328 1 96.12 105 ILE A CA 1
ATOM 805 C C . ILE A 1 105 ? 8.516 9.453 9.617 1 96.12 105 ILE A C 1
ATOM 807 O O . ILE A 1 105 ? 8.547 10.68 9.578 1 96.12 105 ILE A O 1
ATOM 811 N N . PRO A 1 106 ? 8.672 8.781 10.766 1 95 106 PRO A N 1
ATOM 812 C CA . PRO A 1 106 ? 8.844 9.562 11.992 1 95 106 PRO A CA 1
ATOM 813 C C . PRO A 1 106 ? 10.078 10.469 11.945 1 95 106 PRO A C 1
ATOM 815 O O . PRO A 1 106 ? 10.008 11.633 12.359 1 95 106 PRO A O 1
ATOM 818 N N . SER A 1 107 ? 11.148 9.984 11.422 1 96.62 107 SER A N 1
ATOM 819 C CA . SER A 1 107 ? 12.383 10.758 11.359 1 96.62 107 SER A CA 1
ATOM 820 C C . SER A 1 107 ? 12.234 11.969 10.445 1 96.62 107 SER A C 1
ATOM 822 O O . SER A 1 107 ? 12.594 13.086 10.82 1 96.62 107 SER A O 1
ATOM 824 N N . LEU A 1 108 ? 11.68 11.773 9.305 1 97.44 108 LEU A N 1
ATOM 825 C CA . LEU A 1 108 ? 11.508 12.852 8.336 1 97.44 108 LEU A CA 1
ATOM 826 C C . LEU A 1 108 ? 10.492 13.875 8.836 1 97.44 108 LEU A C 1
ATOM 828 O O . LEU A 1 108 ? 10.641 15.07 8.578 1 97.44 108 LEU A O 1
ATOM 832 N N . SER A 1 109 ? 9.477 13.414 9.531 1 97.12 109 SER A N 1
ATOM 833 C CA . SER A 1 109 ? 8.477 14.305 10.109 1 97.12 109 SER A CA 1
ATOM 834 C C . SER A 1 109 ? 9.078 15.188 11.195 1 97.12 109 SER A C 1
ATOM 836 O O . SER A 1 109 ? 8.812 16.391 11.258 1 97.12 109 SER A O 1
ATOM 838 N N . ALA A 1 110 ? 9.898 14.562 12.008 1 96.5 110 ALA A N 1
ATOM 839 C CA . ALA A 1 110 ? 10.562 15.305 13.07 1 96.5 110 ALA A CA 1
ATOM 840 C C . ALA A 1 110 ? 11.484 16.375 12.492 1 96.5 110 ALA A C 1
ATOM 842 O O . ALA A 1 110 ? 11.516 17.516 12.984 1 96.5 110 ALA A O 1
ATOM 843 N N . GLU A 1 111 ? 12.188 16 11.508 1 97.75 111 GLU A N 1
ATOM 844 C CA . GLU A 1 111 ? 13.078 16.953 10.844 1 97.75 111 GLU A CA 1
ATOM 845 C C . GLU A 1 111 ? 12.297 18.109 10.25 1 97.75 111 GLU A C 1
ATOM 847 O O . GLU A 1 111 ? 12.719 19.266 10.359 1 97.75 111 GLU A O 1
ATOM 852 N N . ALA A 1 112 ? 11.195 17.828 9.625 1 97.88 112 ALA A N 1
ATOM 853 C CA . ALA A 1 112 ? 10.344 18.859 9.047 1 97.88 112 ALA A CA 1
ATOM 854 C C . ALA A 1 112 ? 9.797 19.797 10.133 1 97.88 112 ALA A C 1
ATOM 856 O O . ALA A 1 112 ? 9.797 21.016 9.969 1 97.88 112 ALA A O 1
ATOM 857 N N . ALA A 1 113 ? 9.375 19.234 11.195 1 97.19 113 ALA A N 1
ATOM 858 C CA . ALA A 1 113 ? 8.766 19.984 12.289 1 97.19 113 ALA A CA 1
ATOM 859 C C . ALA A 1 113 ? 9.758 20.969 12.898 1 97.19 113 ALA A C 1
ATOM 861 O O . ALA A 1 113 ? 9.383 22.047 13.344 1 97.19 113 ALA A O 1
ATOM 862 N N . LYS A 1 114 ? 10.992 20.609 12.945 1 97.38 114 LYS A N 1
ATOM 863 C CA . LYS A 1 114 ? 12.039 21.453 13.516 1 97.38 114 LYS A CA 1
ATOM 864 C C . LYS A 1 114 ? 12.109 22.797 12.812 1 97.38 114 LYS A C 1
ATOM 866 O O . LYS A 1 114 ? 12.523 23.797 13.414 1 97.38 114 LYS A O 1
ATOM 871 N N . GLN A 1 115 ? 11.703 22.828 11.617 1 97.38 115 GLN A N 1
ATOM 872 C CA . GLN A 1 115 ? 11.781 24.062 10.828 1 97.38 115 GLN A CA 1
ATOM 873 C C . GLN A 1 115 ? 10.555 24.938 11.055 1 97.38 115 GLN A C 1
ATOM 875 O O . GLN A 1 115 ? 10.469 26.047 10.516 1 97.38 115 GLN A O 1
ATOM 880 N N . HIS A 1 116 ? 9.633 24.453 11.812 1 97.31 116 HIS A N 1
ATOM 881 C CA . HIS A 1 116 ? 8.383 25.172 12.023 1 97.31 116 HIS A CA 1
ATOM 882 C C . HIS A 1 116 ? 7.984 25.172 13.5 1 97.31 116 HIS A C 1
ATOM 884 O O . HIS A 1 116 ? 6.941 24.625 13.859 1 97.31 116 HIS A O 1
ATOM 890 N N . PRO A 1 117 ? 8.812 25.969 14.297 1 95 117 PRO A N 1
ATOM 891 C CA . PRO A 1 117 ? 8.469 26.031 15.719 1 95 117 PRO A CA 1
ATOM 892 C C . PRO A 1 117 ? 7.043 26.531 15.953 1 95 117 PRO A C 1
ATOM 894 O O . PRO A 1 117 ? 6.566 27.422 15.25 1 95 117 PRO A O 1
ATOM 897 N N . GLY A 1 118 ? 6.336 25.906 16.875 1 94.06 118 GLY A N 1
ATOM 898 C CA . GLY A 1 118 ? 4.973 26.297 17.188 1 94.06 118 GLY A CA 1
ATOM 899 C C . GLY A 1 118 ? 3.926 25.469 16.469 1 94.06 118 GLY A C 1
ATOM 900 O O . GLY A 1 118 ? 2.732 25.578 16.75 1 94.06 118 GLY A O 1
ATOM 901 N N . VAL A 1 119 ? 4.336 24.656 15.523 1 96.19 119 VAL A N 1
ATOM 902 C CA . VAL A 1 119 ? 3.416 23.781 14.82 1 96.19 119 VAL A CA 1
ATOM 903 C C . VAL A 1 119 ? 3.561 22.359 15.352 1 96.19 119 VAL A C 1
ATOM 905 O O . VAL A 1 119 ? 4.672 21.828 15.422 1 96.19 119 VAL A O 1
ATOM 908 N N . SER A 1 120 ? 2.49 21.75 15.75 1 94.5 120 SER A N 1
ATOM 909 C CA . SER A 1 120 ? 2.502 20.391 16.25 1 94.5 120 SER A CA 1
ATOM 910 C C . SER A 1 120 ? 2.174 19.391 15.141 1 94.5 120 SER A C 1
ATOM 912 O O . SER A 1 120 ? 1.671 19.781 14.086 1 94.5 120 SER A O 1
ATOM 914 N N . TYR A 1 121 ? 2.512 18.125 15.398 1 95 121 TYR A N 1
ATOM 915 C CA . TYR A 1 121 ? 2.156 17.125 14.398 1 95 121 TYR A CA 1
ATOM 916 C C . TYR A 1 121 ? 1.909 15.773 15.047 1 95 121 TYR A C 1
ATOM 918 O O . TYR A 1 121 ? 2.328 15.539 16.188 1 95 121 TYR A O 1
ATOM 926 N N . ILE A 1 122 ? 1.148 14.93 14.352 1 93.38 122 ILE A N 1
ATOM 927 C CA . ILE A 1 122 ? 0.953 13.531 14.711 1 93.38 122 ILE A CA 1
ATOM 928 C C . ILE A 1 122 ? 1.157 12.648 13.484 1 93.38 122 ILE A C 1
ATOM 930 O O . ILE A 1 122 ? 1.057 13.117 12.352 1 93.38 122 ILE A O 1
ATOM 934 N N . ILE A 1 123 ? 1.474 11.391 13.727 1 94.62 123 ILE A N 1
ATOM 935 C CA . ILE A 1 123 ? 1.558 10.375 12.688 1 94.62 123 ILE A CA 1
ATOM 936 C C . ILE A 1 123 ? 0.508 9.289 12.93 1 94.62 123 ILE A C 1
ATOM 938 O O . ILE A 1 123 ? 0.421 8.742 14.031 1 94.62 123 ILE A O 1
ATOM 942 N N . THR A 1 124 ? -0.31 9.062 11.93 1 93.38 124 THR A N 1
ATOM 943 C CA . THR A 1 124 ? -1.344 8.039 12.055 1 93.38 124 THR A CA 1
ATOM 944 C C . THR A 1 124 ? -0.814 6.68 11.617 1 93.38 124 THR A C 1
ATOM 946 O O . THR A 1 124 ? 0.237 6.594 10.984 1 93.38 124 THR A O 1
ATOM 949 N N . PRO A 1 125 ? -1.507 5.594 11.977 1 91.25 125 PRO A N 1
ATOM 950 C CA . PRO A 1 125 ? -1.089 4.281 11.477 1 91.25 125 PRO A CA 1
ATOM 951 C C . PRO A 1 125 ? -1.267 4.145 9.961 1 91.25 125 PRO A C 1
ATOM 953 O O . PRO A 1 125 ? -2.045 4.887 9.359 1 91.25 125 PRO A O 1
ATOM 956 N N . PRO A 1 126 ? -0.494 3.238 9.367 1 92.12 126 PRO A N 1
ATOM 957 C CA . PRO A 1 126 ? -0.693 2.959 7.945 1 92.12 126 PRO A CA 1
ATOM 958 C C . PRO A 1 126 ? -2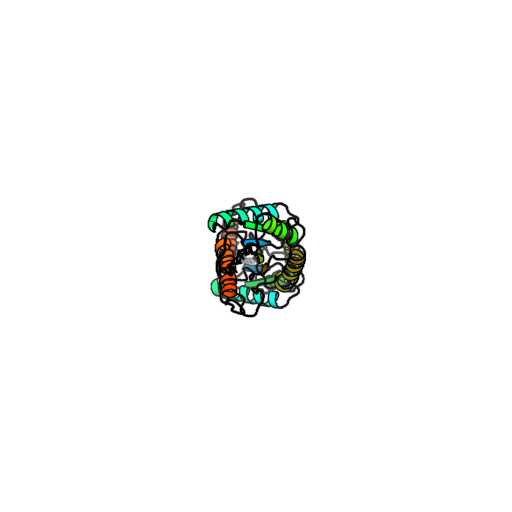.029 2.275 7.66 1 92.12 126 PRO A C 1
ATOM 960 O O . PRO A 1 126 ? -2.824 2.059 8.578 1 92.12 126 PRO A O 1
ATOM 963 N N . LEU A 1 127 ? -2.27 2.025 6.395 1 89.38 127 LEU A N 1
ATOM 964 C CA . LEU A 1 127 ? -3.506 1.362 5.992 1 89.38 127 LEU A CA 1
ATOM 965 C C . LEU A 1 127 ? -3.588 -0.042 6.582 1 89.38 127 LEU A C 1
ATOM 967 O O . LEU A 1 127 ? -4.672 -0.503 6.945 1 89.38 127 LEU A O 1
ATOM 971 N N . GLY A 1 128 ? -2.359 -0.652 6.703 1 82.69 128 GLY A N 1
ATOM 972 C CA . GLY A 1 128 ? -2.322 -2.006 7.234 1 82.69 128 GLY A CA 1
ATOM 973 C C . GLY A 1 128 ? -2.799 -3.049 6.242 1 82.69 128 GLY A C 1
ATOM 974 O O . GLY A 1 128 ? -2.846 -2.793 5.039 1 82.69 128 GLY A O 1
ATOM 975 N N . LEU A 1 129 ? -2.918 -4.273 6.766 1 79.25 129 LEU A N 1
ATOM 976 C CA . LEU A 1 129 ? -3.4 -5.395 5.969 1 79.25 129 LEU A CA 1
ATOM 977 C C . LEU A 1 129 ? -4.824 -5.773 6.367 1 79.25 129 LEU A C 1
ATOM 979 O O . LEU A 1 129 ? -5.035 -6.797 7.023 1 79.25 129 LEU A O 1
ATOM 983 N N . ASP A 1 130 ? -5.688 -4.895 6.008 1 76.62 130 ASP A N 1
ATOM 984 C CA . ASP A 1 130 ? -7.09 -5.047 6.383 1 76.62 130 ASP A CA 1
ATOM 985 C C . ASP A 1 130 ? -7.773 -6.125 5.547 1 76.62 130 ASP A C 1
ATOM 987 O O . ASP A 1 130 ? -7.359 -6.391 4.414 1 76.62 130 ASP A O 1
ATOM 991 N N . GLN A 1 131 ? -8.789 -6.781 6.191 1 82.56 131 GLN A N 1
ATOM 992 C CA . GLN A 1 131 ? -9.555 -7.82 5.516 1 82.56 131 GLN A CA 1
ATOM 993 C C . GLN A 1 131 ? -10.211 -7.285 4.246 1 82.56 131 GLN A C 1
ATOM 995 O O . GLN A 1 131 ? -10.477 -8.039 3.311 1 82.56 131 GLN A O 1
ATOM 1000 N N . LEU A 1 132 ? -10.414 -6.035 4.289 1 83.81 132 LEU A N 1
ATOM 1001 C CA . LEU A 1 132 ? -10.992 -5.398 3.113 1 83.81 132 LEU A CA 1
ATOM 1002 C C . LEU A 1 132 ? -10.117 -5.629 1.884 1 83.81 132 LEU A C 1
ATOM 1004 O O . LEU A 1 132 ? -10.625 -5.742 0.767 1 83.81 132 LEU A O 1
ATOM 1008 N N . PHE A 1 133 ? -8.812 -5.832 2.076 1 90.69 133 PHE A N 1
ATOM 1009 C CA . PHE A 1 133 ? -7.891 -5.965 0.952 1 90.69 133 PHE A CA 1
ATOM 1010 C C . PHE A 1 133 ? -7.969 -7.363 0.353 1 90.69 133 PHE A C 1
ATOM 1012 O O . PHE A 1 133 ? -7.559 -7.578 -0.789 1 90.69 133 PHE A O 1
ATOM 1019 N N . ILE A 1 134 ? -8.539 -8.273 1.137 1 92.75 134 ILE A N 1
ATOM 1020 C CA . ILE A 1 134 ? -8.703 -9.633 0.628 1 92.75 134 ILE A CA 1
ATOM 1021 C C . ILE A 1 134 ? -9.641 -9.625 -0.579 1 92.75 134 ILE A C 1
ATOM 1023 O O . ILE A 1 134 ? -9.328 -10.219 -1.616 1 92.75 134 ILE A O 1
ATOM 1027 N N . ASP A 1 135 ? -10.711 -8.875 -0.466 1 91.19 135 ASP A N 1
ATOM 1028 C CA . ASP A 1 135 ? -11.68 -8.812 -1.557 1 91.19 135 ASP A CA 1
ATOM 1029 C C . ASP A 1 135 ? -11.086 -8.117 -2.777 1 91.19 135 ASP A C 1
ATOM 1031 O O . ASP A 1 135 ? -11.352 -8.516 -3.916 1 91.19 135 ASP A O 1
ATOM 1035 N N . VAL A 1 136 ? -10.328 -7.09 -2.529 1 90.88 136 VAL A N 1
ATOM 1036 C CA . VAL A 1 136 ? -9.734 -6.344 -3.635 1 90.88 136 VAL A CA 1
ATOM 1037 C C . VAL A 1 136 ? -8.75 -7.234 -4.387 1 90.88 136 VAL A C 1
ATOM 1039 O O . VAL A 1 136 ? -8.789 -7.312 -5.617 1 90.88 136 VAL A O 1
ATOM 1042 N N . VAL A 1 137 ? -7.859 -7.918 -3.652 1 94.56 137 VAL A N 1
ATOM 1043 C CA . VAL A 1 137 ? -6.883 -8.812 -4.266 1 94.56 137 VAL A CA 1
ATOM 1044 C C . VAL A 1 137 ? -7.605 -9.914 -5.035 1 94.56 137 VAL A C 1
ATOM 1046 O O . VAL A 1 137 ? -7.254 -10.219 -6.18 1 94.56 137 VAL A O 1
ATOM 1049 N N . ASN A 1 138 ? -8.602 -10.484 -4.367 1 95.06 138 ASN A N 1
ATOM 1050 C CA . ASN A 1 138 ? -9.375 -11.547 -5 1 95.06 138 ASN A CA 1
ATOM 1051 C C . ASN A 1 138 ? -10.031 -11.07 -6.293 1 95.06 138 ASN A C 1
ATOM 1053 O O . ASN A 1 138 ? -10.07 -11.805 -7.285 1 95.06 138 ASN A O 1
ATOM 1057 N N . ASP A 1 139 ? -10.539 -9.891 -6.297 1 91.44 139 ASP A N 1
ATOM 1058 C CA . ASP A 1 139 ? -11.156 -9.312 -7.484 1 91.44 139 ASP A CA 1
ATOM 1059 C C . ASP A 1 139 ? -10.141 -9.164 -8.617 1 91.44 139 ASP A C 1
ATOM 1061 O O . ASP A 1 139 ? -10.453 -9.43 -9.773 1 91.44 139 ASP A O 1
ATOM 1065 N N . ARG A 1 140 ? -8.922 -8.688 -8.273 1 91.69 140 ARG A N 1
ATOM 1066 C CA . ARG A 1 140 ? -7.883 -8.555 -9.289 1 91.69 140 ARG A CA 1
ATOM 1067 C C . ARG A 1 140 ? -7.547 -9.906 -9.906 1 91.69 140 ARG A C 1
ATOM 1069 O O . ARG A 1 140 ? -7.43 -10.016 -11.133 1 91.69 140 ARG A O 1
ATOM 1076 N N . VAL A 1 141 ? -7.406 -10.898 -9.086 1 93.38 141 VAL A N 1
ATOM 1077 C CA . VAL A 1 141 ? -7.059 -12.242 -9.523 1 93.38 141 VAL A CA 1
ATOM 1078 C C . VAL A 1 141 ? -8.141 -12.781 -10.453 1 93.38 141 VAL A C 1
ATOM 1080 O O . VAL A 1 141 ? -7.848 -13.219 -11.57 1 93.38 141 VAL A O 1
ATOM 1083 N N . ASN A 1 142 ? -9.352 -12.648 -10.031 1 92.06 142 ASN A N 1
ATOM 1084 C CA . ASN A 1 142 ? -10.453 -13.203 -10.797 1 92.06 142 ASN A CA 1
ATOM 1085 C C . ASN A 1 142 ? -10.672 -12.445 -12.109 1 92.06 142 ASN A C 1
ATOM 1087 O O . ASN A 1 142 ? -10.93 -13.055 -13.148 1 92.06 142 ASN A O 1
ATOM 1091 N N . SER A 1 143 ? -10.57 -11.141 -12.047 1 89.31 143 SER A N 1
ATOM 1092 C CA . SER A 1 143 ? -10.766 -10.336 -13.25 1 89.31 143 SER A CA 1
ATOM 1093 C C . SER A 1 143 ? -9.719 -10.664 -14.312 1 89.31 143 SER A C 1
ATOM 1095 O O . SER A 1 143 ? -10.047 -10.82 -15.484 1 89.31 143 SER A O 1
ATOM 1097 N N . CYS A 1 144 ? -8.484 -10.797 -13.898 1 90 144 CYS A N 1
ATOM 1098 C CA . CYS A 1 144 ? -7.406 -11.094 -14.828 1 90 144 CYS A CA 1
ATOM 1099 C C . CYS A 1 144 ? -7.551 -12.5 -15.406 1 90 144 CYS A C 1
ATOM 1101 O O . CYS A 1 144 ? -7.336 -12.711 -16.594 1 90 144 CYS A O 1
ATOM 1103 N N . LEU A 1 145 ? -7.91 -13.461 -14.594 1 89.06 145 LEU A N 1
ATOM 1104 C CA . LEU A 1 145 ? -8.062 -14.844 -15.055 1 89.06 145 LEU A CA 1
ATOM 1105 C C . LEU A 1 145 ? -9.219 -14.953 -16.047 1 89.06 145 LEU A C 1
ATOM 1107 O O . LEU A 1 145 ? -9.133 -15.703 -17.031 1 89.06 145 LEU A O 1
ATOM 1111 N N . LYS A 1 146 ? -10.305 -14.227 -15.758 1 85.88 146 LYS A N 1
ATOM 1112 C CA . LYS A 1 146 ? -11.43 -14.234 -16.672 1 85.88 146 LYS A CA 1
ATOM 1113 C C . LYS A 1 146 ? -11.023 -13.719 -18.047 1 85.88 146 LYS A C 1
ATOM 1115 O O . LYS A 1 146 ? -11.445 -14.266 -19.078 1 85.88 146 LYS A O 1
ATOM 1120 N N . SER A 1 147 ? -10.242 -12.711 -18.016 1 82.88 147 SER A N 1
ATOM 1121 C CA . SER A 1 147 ? -9.797 -12.117 -19.281 1 82.88 147 SER A CA 1
ATOM 1122 C C . SER A 1 147 ? -8.891 -13.07 -20.047 1 82.88 147 SER A C 1
ATOM 1124 O O . SER A 1 147 ? -8.945 -13.141 -21.281 1 82.88 147 SER A O 1
ATOM 1126 N N . VAL A 1 148 ? -7.965 -13.742 -19.406 1 77.5 148 VAL A N 1
ATOM 1127 C CA . VAL A 1 148 ? -7.078 -14.727 -20.016 1 77.5 148 VAL A CA 1
ATOM 1128 C C . VAL A 1 148 ? -7.906 -15.852 -20.625 1 77.5 148 VAL A C 1
ATOM 1130 O O . VAL A 1 148 ? -7.625 -16.312 -21.734 1 77.5 148 VAL A O 1
ATOM 1133 N N . GLY A 1 149 ? -8.898 -16.297 -19.875 1 74.94 149 GLY A N 1
ATOM 1134 C CA . GLY A 1 149 ? -9.758 -17.359 -20.359 1 74.94 149 GLY A CA 1
ATOM 1135 C C . GLY A 1 149 ? -10.555 -16.969 -21.594 1 74.94 149 GLY A C 1
ATOM 1136 O O . GLY A 1 149 ? -10.867 -17.812 -22.438 1 74.94 149 GLY A O 1
ATOM 1137 N N . GLU A 1 150 ? -10.898 -15.719 -21.672 1 73.5 150 GLU A N 1
ATOM 1138 C CA . GLU A 1 150 ? -11.703 -15.234 -22.781 1 73.5 150 GLU A CA 1
ATOM 1139 C C . GLU A 1 150 ? -10.82 -14.773 -23.938 1 73.5 150 GLU A C 1
ATOM 1141 O O . GLU A 1 150 ? -11.328 -14.367 -25 1 73.5 150 GLU A O 1
ATOM 1146 N N . ASP A 1 151 ? -9.625 -15.031 -23.828 1 67.69 151 ASP A N 1
ATOM 1147 C CA . ASP A 1 151 ? -8.656 -14.609 -24.844 1 67.69 151 ASP A CA 1
ATOM 1148 C C . ASP A 1 151 ? -8.789 -13.117 -25.141 1 67.69 151 ASP A C 1
ATOM 1150 O O . ASP A 1 151 ? -8.734 -12.703 -26.312 1 67.69 151 ASP A O 1
ATOM 1154 N N . SER A 1 152 ? -9.219 -12.516 -24.125 1 64.62 152 SER A N 1
ATOM 1155 C CA . SER A 1 152 ? -9.242 -11.062 -24.281 1 64.62 152 SER A CA 1
ATOM 1156 C C . SER A 1 152 ? -7.875 -10.461 -23.984 1 64.62 152 SER A C 1
ATOM 1158 O O . SER A 1 152 ? -7.07 -11.047 -23.266 1 64.62 152 SER A O 1
ATOM 1160 N N . ASN A 1 153 ? -7.465 -9.461 -24.641 1 64.31 153 ASN A N 1
ATOM 1161 C CA . ASN A 1 153 ? -6.137 -8.867 -24.547 1 64.31 153 ASN A CA 1
ATOM 1162 C C . ASN A 1 153 ? -5.871 -8.305 -23.141 1 64.31 153 ASN A C 1
ATOM 1164 O O . ASN A 1 153 ? -4.75 -8.383 -22.641 1 64.31 153 ASN A O 1
ATOM 1168 N N . GLU A 1 154 ? -6.867 -7.633 -22.578 1 69.56 154 GLU A N 1
ATOM 1169 C CA . GLU A 1 154 ? -6.668 -7.055 -21.25 1 69.56 154 GLU A CA 1
ATOM 1170 C C . GLU A 1 154 ? -7.992 -6.93 -20.5 1 69.56 154 GLU A C 1
ATOM 1172 O O . GLU A 1 154 ? -9.039 -6.707 -21.109 1 69.56 154 GLU A O 1
ATOM 1177 N N . CYS A 1 155 ? -7.941 -7.27 -19.219 1 73.31 155 CYS A N 1
ATOM 1178 C CA . CYS A 1 155 ? -9.148 -7.113 -18.422 1 73.31 155 CYS A CA 1
ATOM 1179 C C . CYS A 1 155 ? -9.438 -5.645 -18.141 1 73.31 155 CYS A C 1
ATOM 1181 O O . CYS A 1 155 ? -8.617 -4.777 -18.453 1 73.31 155 CYS A O 1
ATOM 1183 N N . SER A 1 156 ? -10.648 -5.316 -17.734 1 70.31 156 SER A N 1
ATOM 1184 C CA . SER A 1 156 ? -11.094 -3.947 -17.516 1 70.31 156 SER A CA 1
ATOM 1185 C C . SER A 1 156 ? -10.227 -3.252 -16.469 1 70.31 156 SER A C 1
ATOM 1187 O O . SER A 1 156 ? -10.094 -2.025 -16.484 1 70.31 156 SER A O 1
ATOM 1189 N N . VAL A 1 157 ? -9.586 -4.02 -15.602 1 70.69 157 VAL A N 1
ATOM 1190 C CA . VAL A 1 157 ? -8.766 -3.441 -14.539 1 70.69 157 VAL A CA 1
ATOM 1191 C C . VAL A 1 157 ? -7.375 -3.123 -15.078 1 70.69 157 VAL A C 1
ATOM 1193 O O . VAL A 1 157 ? -6.777 -2.107 -14.711 1 70.69 157 VAL A O 1
ATOM 1196 N N . CYS A 1 158 ? -6.918 -3.979 -15.906 1 74.12 158 CYS A N 1
ATOM 1197 C CA . CYS A 1 158 ? -5.602 -3.797 -16.5 1 74.12 158 CYS A CA 1
ATOM 1198 C C . CYS A 1 158 ? -5.656 -2.807 -17.656 1 74.12 158 CYS A C 1
ATOM 1200 O O . CYS A 1 158 ? -4.621 -2.438 -18.219 1 74.12 158 CYS A O 1
ATOM 1202 N N . ASP A 1 159 ? -6.875 -2.271 -17.984 1 61.22 159 ASP A N 1
ATOM 1203 C CA . ASP A 1 159 ? -7.141 -1.47 -19.172 1 61.22 159 ASP A CA 1
ATOM 1204 C C . ASP A 1 159 ? -5.973 -0.533 -19.469 1 61.22 159 ASP A C 1
ATOM 1206 O O . ASP A 1 159 ? -5.973 0.625 -19.047 1 61.22 159 ASP A O 1
ATOM 1210 N N . GLY A 1 160 ? -5.035 -0.899 -20.25 1 56.12 160 GLY A N 1
ATOM 1211 C CA . GLY A 1 160 ? -3.918 -0.115 -20.75 1 56.12 160 GLY A CA 1
ATOM 1212 C C . GLY A 1 160 ? -2.617 -0.4 -20.016 1 56.12 160 GLY A C 1
ATOM 1213 O O . GLY A 1 160 ? -1.54 -0.044 -20.5 1 56.12 160 GLY A O 1
ATOM 1214 N N . ASN A 1 161 ? -2.814 -0.628 -18.75 1 54.03 161 ASN A N 1
ATOM 1215 C CA . ASN A 1 161 ? -1.584 -0.683 -17.969 1 54.03 161 ASN A CA 1
ATOM 1216 C C . ASN A 1 161 ? -1.008 -2.096 -17.922 1 54.03 161 ASN A C 1
ATOM 1218 O O . ASN A 1 161 ? 0.102 -2.305 -17.438 1 54.03 161 ASN A O 1
ATOM 1222 N N . GLY A 1 162 ? -1.386 -3.057 -18.625 1 53.88 162 GLY A N 1
ATOM 1223 C CA . GLY A 1 162 ? -0.375 -4.102 -18.703 1 53.88 162 GLY A CA 1
ATOM 1224 C C . GLY A 1 162 ? -0.931 -5.488 -18.438 1 53.88 162 GLY A C 1
ATOM 1225 O O . GLY A 1 162 ? -2.145 -5.695 -18.484 1 53.88 162 GLY A O 1
ATOM 1226 N N . LYS A 1 163 ? -0.644 -6.469 -17.906 1 59.47 163 LYS A N 1
ATOM 1227 C CA . LYS A 1 163 ? 0.19 -7.664 -18.016 1 59.47 163 LYS A CA 1
ATOM 1228 C C . LYS A 1 163 ? -0.601 -8.914 -17.641 1 59.47 163 LYS A C 1
ATOM 1230 O O . LYS A 1 163 ? -0.024 -9.914 -17.203 1 59.47 163 LYS A O 1
ATOM 1235 N N . CYS A 1 164 ? -1.95 -8.664 -17.734 1 66.31 164 CYS A N 1
ATOM 1236 C CA . CYS A 1 164 ? -2.521 -9.945 -17.312 1 66.31 164 CYS A CA 1
ATOM 1237 C C . CYS A 1 164 ? -2.443 -10.969 -18.453 1 66.31 164 CYS A C 1
ATOM 1239 O O . CYS A 1 164 ? -3.254 -11.891 -18.5 1 66.31 164 CYS A O 1
ATOM 1241 N N . ASN A 1 165 ? -1.568 -10.703 -19.25 1 72.69 165 ASN A N 1
ATOM 1242 C CA . ASN A 1 165 ? -1.338 -11.727 -20.266 1 72.69 165 ASN A CA 1
ATOM 1243 C C . ASN A 1 165 ? -0.589 -12.922 -19.703 1 72.69 165 ASN A C 1
ATOM 1245 O O . ASN A 1 165 ? 0.335 -12.766 -18.906 1 72.69 165 ASN A O 1
ATOM 1249 N N . LEU A 1 166 ? -1.131 -14.031 -20.125 1 74.81 166 LEU A N 1
ATOM 1250 C CA . LEU A 1 166 ? -0.446 -15.25 -19.703 1 74.81 166 LEU A CA 1
ATOM 1251 C C . LEU A 1 166 ? 0.94 -15.336 -20.344 1 74.81 166 LEU A C 1
ATOM 1253 O O . LEU A 1 166 ? 1.099 -15.086 -21.531 1 74.81 166 LEU A O 1
ATOM 1257 N N . ARG A 1 167 ? 1.951 -15.594 -19.578 1 82 167 ARG A N 1
ATOM 1258 C CA . ARG A 1 167 ? 3.324 -15.727 -20.047 1 82 167 ARG A CA 1
ATOM 1259 C C . ARG A 1 167 ? 3.883 -17.109 -19.75 1 82 167 ARG A C 1
ATOM 1261 O O . ARG A 1 167 ? 3.547 -17.703 -18.719 1 82 167 ARG A O 1
ATOM 1268 N N . PRO A 1 168 ? 4.586 -17.672 -20.719 1 77.81 168 PRO A N 1
ATOM 1269 C CA . PRO A 1 168 ? 5.176 -19 -20.5 1 77.81 168 PRO A CA 1
ATOM 1270 C C . PRO A 1 168 ? 6.336 -18.969 -19.516 1 77.81 168 PRO A C 1
ATOM 1272 O O . PRO A 1 168 ? 6.973 -17.938 -19.328 1 77.81 168 PRO A O 1
ATOM 1275 N N . MET B 1 1 ? 2.145 -65.188 -38.812 1 33.16 1 MET B N 1
ATOM 1276 C CA . MET B 1 1 ? 2.641 -63.812 -38.812 1 33.16 1 MET B CA 1
ATOM 1277 C C . MET B 1 1 ? 1.551 -62.812 -38.375 1 33.16 1 MET B C 1
ATOM 1279 O O . MET B 1 1 ? 0.718 -62.406 -39.188 1 33.16 1 MET B O 1
ATOM 1283 N N . SER B 1 2 ? 0.847 -63.094 -37.188 1 37.28 2 SER B N 1
ATOM 1284 C CA . SER B 1 2 ? -0.208 -62.375 -36.469 1 37.28 2 SER B CA 1
ATOM 1285 C C . SER B 1 2 ? 0.225 -60.938 -36.125 1 37.28 2 SER B C 1
ATOM 1287 O O . SER B 1 2 ? 1.268 -60.75 -35.5 1 37.28 2 SER B O 1
ATOM 1289 N N . SER B 1 3 ? -0.085 -59.938 -37.031 1 38.44 3 SER B N 1
ATOM 1290 C CA . SER B 1 3 ? 0.083 -58.5 -36.938 1 38.44 3 SER B CA 1
ATOM 1291 C C . SER B 1 3 ? -0.567 -57.938 -35.688 1 38.44 3 SER B C 1
ATOM 1293 O O . SER B 1 3 ? -1.794 -57.938 -35.562 1 38.44 3 SER B O 1
ATOM 1295 N N . SER B 1 4 ? -0.068 -58.25 -34.469 1 39.78 4 SER B N 1
ATOM 1296 C CA . SER B 1 4 ? -0.467 -57.594 -33.219 1 39.78 4 SER B CA 1
ATOM 1297 C C . SER B 1 4 ? -0.468 -56.094 -33.344 1 39.78 4 SER B C 1
ATOM 1299 O O . SER B 1 4 ? 0.588 -55.469 -33.5 1 39.78 4 SER B O 1
ATOM 1301 N N . SER B 1 5 ? -1.501 -55.469 -34 1 38.19 5 SER B N 1
ATOM 1302 C CA . SER B 1 5 ? -1.771 -54.031 -34.062 1 38.19 5 SER B CA 1
ATOM 1303 C C . SER B 1 5 ? -1.707 -53.406 -32.656 1 38.19 5 SER B C 1
ATOM 1305 O O . SER B 1 5 ? -2.523 -53.75 -31.797 1 38.19 5 SER B O 1
ATOM 1307 N N . LEU B 1 6 ? -0.531 -53.094 -32.125 1 40.44 6 LEU B N 1
ATOM 1308 C CA . LEU B 1 6 ? -0.333 -52.312 -30.906 1 40.44 6 LEU B CA 1
ATOM 1309 C C . LEU B 1 6 ? -1.18 -51.031 -30.938 1 40.44 6 LEU B C 1
ATOM 1311 O O . LEU B 1 6 ? -0.991 -50.188 -31.797 1 40.44 6 LEU B O 1
ATOM 1315 N N . PHE B 1 7 ? -2.469 -51.094 -30.562 1 39.47 7 PHE B N 1
ATOM 1316 C CA . PHE B 1 7 ? -3.301 -49.906 -30.312 1 39.47 7 PHE B CA 1
ATOM 1317 C C . PHE B 1 7 ? -2.572 -48.906 -29.438 1 39.47 7 PHE B C 1
ATOM 1319 O O . PHE B 1 7 ? -2.328 -49.188 -28.25 1 39.47 7 PHE B O 1
ATOM 1326 N N . ILE B 1 8 ? -1.642 -48.156 -30.016 1 37.72 8 ILE B N 1
ATOM 1327 C CA . ILE B 1 8 ? -1.118 -47 -29.297 1 37.72 8 ILE B CA 1
ATOM 1328 C C . ILE B 1 8 ? -2.273 -46.156 -28.781 1 37.72 8 ILE B C 1
ATOM 1330 O O . ILE B 1 8 ? -3.039 -45.594 -29.562 1 37.72 8 ILE B O 1
ATOM 1334 N N . LEU B 1 9 ? -2.93 -46.531 -27.688 1 35.12 9 LEU B N 1
ATOM 1335 C CA . LEU B 1 9 ? -3.811 -45.594 -26.953 1 35.12 9 LEU B CA 1
ATOM 1336 C C . LEU B 1 9 ? -3.152 -44.25 -26.781 1 35.12 9 LEU B C 1
ATOM 1338 O O . LEU B 1 9 ? -2.16 -44.125 -26.062 1 35.12 9 LEU B O 1
ATOM 1342 N N . VAL B 1 10 ? -3.139 -43.469 -27.875 1 34.84 10 VAL B N 1
ATOM 1343 C CA . VAL B 1 10 ? -2.809 -42.062 -27.703 1 34.84 10 VAL B CA 1
ATOM 1344 C C . VAL B 1 10 ? -3.611 -41.5 -26.547 1 34.84 10 VAL B C 1
ATOM 1346 O O . VAL B 1 10 ? -4.84 -41.406 -26.609 1 34.84 10 VAL B O 1
ATOM 1349 N N . LEU B 1 11 ? -3.289 -41.875 -25.312 1 32.78 11 LEU B N 1
ATOM 1350 C CA . LEU B 1 11 ? -3.781 -41.031 -24.234 1 32.78 11 LEU B CA 1
ATOM 1351 C C . LEU B 1 11 ? -3.719 -39.562 -24.609 1 32.78 11 LEU B C 1
ATOM 1353 O O . LEU B 1 11 ? -2.631 -39 -24.766 1 32.78 11 LEU B O 1
ATOM 1357 N N . LEU B 1 12 ? -4.531 -39.219 -25.562 1 31.52 12 LEU B N 1
ATOM 1358 C CA . LEU B 1 12 ? -4.723 -37.75 -25.656 1 31.52 12 LEU B CA 1
ATOM 1359 C C . LEU B 1 12 ? -4.781 -37.125 -24.266 1 31.52 12 LEU B C 1
ATOM 1361 O O . LEU B 1 12 ? -5.73 -37.375 -23.516 1 31.52 12 LEU B O 1
ATOM 1365 N N . PHE B 1 13 ? -3.643 -37.188 -23.609 1 33.06 13 PHE B N 1
ATOM 1366 C CA . PHE B 1 13 ? -3.619 -36.219 -22.516 1 33.06 13 PHE B CA 1
ATOM 1367 C C . PHE B 1 13 ? -4.391 -34.969 -22.891 1 33.06 13 PHE B C 1
ATOM 1369 O O . PHE B 1 13 ? -3.994 -34.25 -23.812 1 33.06 13 PHE B O 1
ATOM 1376 N N . PHE B 1 14 ? -5.688 -35.094 -22.984 1 30.91 14 PHE B N 1
ATOM 1377 C CA . PHE B 1 14 ? -6.406 -33.844 -22.922 1 30.91 14 PHE B CA 1
ATOM 1378 C C . PHE B 1 14 ? -5.688 -32.844 -22.016 1 30.91 14 PHE B C 1
ATOM 1380 O O . PHE B 1 14 ? -5.711 -33 -20.781 1 30.91 14 PHE B O 1
ATOM 1387 N N . CYS B 1 15 ? -4.457 -32.625 -22.297 1 35.09 15 CYS B N 1
ATOM 1388 C CA . CYS B 1 15 ? -4.023 -31.359 -21.703 1 35.09 15 CYS B CA 1
ATOM 1389 C C . CYS B 1 15 ? -5.184 -30.375 -21.625 1 35.09 15 CYS B C 1
ATOM 1391 O O . CYS B 1 15 ? -5.617 -29.828 -22.641 1 35.09 15 CYS B O 1
ATOM 1393 N N . ILE B 1 16 ? -6.348 -30.844 -21.141 1 33.84 16 ILE B N 1
ATOM 1394 C CA . ILE B 1 16 ? -7.352 -29.828 -20.828 1 33.84 16 ILE B CA 1
ATOM 1395 C C . ILE B 1 16 ? -6.668 -28.5 -20.516 1 33.84 16 ILE B C 1
ATOM 1397 O O . ILE B 1 16 ? -5.902 -28.391 -19.562 1 33.84 16 ILE B O 1
ATOM 1401 N N . ASN B 1 17 ? -6.121 -27.906 -21.516 1 38.25 17 ASN B N 1
ATOM 1402 C CA . ASN B 1 17 ? -5.84 -26.484 -21.375 1 38.25 17 ASN B CA 1
ATOM 1403 C C . ASN B 1 17 ? -6.809 -25.812 -20.406 1 38.25 17 ASN B C 1
ATOM 1405 O O . ASN B 1 17 ? -7.934 -25.469 -20.781 1 38.25 17 ASN B O 1
ATOM 1409 N N . PHE B 1 18 ? -7.145 -26.422 -19.297 1 40.12 18 PHE B N 1
ATOM 1410 C CA . PHE B 1 18 ? -7.941 -25.703 -18.312 1 40.12 18 PHE B CA 1
ATOM 1411 C C . PHE B 1 18 ? -7.578 -24.219 -18.297 1 40.12 18 PHE B C 1
ATOM 1413 O O . PHE B 1 18 ? -6.551 -23.844 -17.734 1 40.12 18 PHE B O 1
ATOM 1420 N N . SER B 1 19 ? -7.469 -23.578 -19.391 1 51.19 19 SER B N 1
ATOM 1421 C CA . SER B 1 19 ? -7.48 -22.125 -19.375 1 51.19 19 SER B CA 1
ATOM 1422 C C . SER B 1 19 ? -8.602 -21.578 -18.5 1 51.19 19 SER B C 1
ATOM 1424 O O . SER B 1 19 ? -9.734 -21.422 -18.938 1 51.19 19 SER B O 1
ATOM 1426 N N . ALA B 1 20 ? -8.883 -22.203 -17.25 1 60.78 20 ALA B N 1
ATOM 1427 C CA . ALA B 1 20 ? -10.047 -21.906 -16.422 1 60.78 20 ALA B CA 1
ATOM 1428 C C . ALA B 1 20 ? -10.039 -20.438 -15.977 1 60.78 20 ALA B C 1
ATOM 1430 O O . ALA B 1 20 ? -8.992 -19.906 -15.602 1 60.78 20 ALA B O 1
ATOM 1431 N N . SER B 1 21 ? -11.055 -19.797 -16.359 1 72.56 21 SER B N 1
ATOM 1432 C CA . SER B 1 21 ? -11.375 -18.422 -16.047 1 72.56 21 SER B CA 1
ATOM 1433 C C . SER B 1 21 ? -11.469 -18.203 -14.539 1 72.56 21 SER B C 1
ATOM 1435 O O . SER B 1 21 ? -11.719 -17.094 -14.078 1 72.56 21 SER B O 1
ATOM 1437 N N . GLU B 1 22 ? -11.148 -19.375 -13.898 1 82.88 22 GLU B N 1
ATOM 1438 C CA . GLU B 1 22 ? -11.203 -19.297 -12.438 1 82.88 22 GLU B CA 1
ATOM 1439 C C . GLU B 1 22 ? -10.023 -20.016 -11.797 1 82.88 22 GLU B C 1
ATOM 1441 O O . GLU B 1 22 ? -9.367 -20.844 -12.445 1 82.88 22 GLU B O 1
ATOM 1446 N N . ILE B 1 23 ? -9.773 -19.75 -10.617 1 90.56 23 ILE B N 1
ATOM 1447 C CA . ILE B 1 23 ? -8.703 -20.391 -9.867 1 90.56 23 ILE B CA 1
ATOM 1448 C C . ILE B 1 23 ? -9.031 -21.875 -9.672 1 90.56 23 ILE B C 1
ATOM 1450 O O . ILE B 1 23 ? -10.156 -22.219 -9.312 1 90.56 23 ILE B O 1
ATOM 1454 N N . GLY B 1 24 ? -8.086 -22.703 -10.023 1 89.06 24 GLY B N 1
ATOM 1455 C CA . GLY B 1 24 ? -8.242 -24.141 -9.867 1 89.06 24 GLY B CA 1
ATOM 1456 C C . GLY B 1 24 ? -7.152 -24.766 -9.031 1 89.06 24 GLY B C 1
ATOM 1457 O O . GLY B 1 24 ? -6.32 -24.062 -8.453 1 89.06 24 GLY B O 1
ATOM 1458 N N . PRO B 1 25 ? -7.121 -26.094 -8.938 1 89.5 25 PRO B N 1
ATOM 1459 C CA . PRO B 1 25 ? -6.195 -26.812 -8.055 1 89.5 25 PRO B CA 1
ATOM 1460 C C . PRO B 1 25 ? -4.742 -26.703 -8.523 1 89.5 25 PRO B C 1
ATOM 1462 O O . PRO B 1 25 ? -3.822 -26.938 -7.734 1 89.5 25 PRO B O 1
ATOM 1465 N N . ILE B 1 26 ? -4.527 -26.375 -9.797 1 93.25 26 ILE B N 1
ATOM 1466 C CA . ILE B 1 26 ? -3.154 -26.312 -10.289 1 93.25 26 ILE B CA 1
ATOM 1467 C C . ILE B 1 26 ? -2.705 -24.859 -10.398 1 93.25 26 ILE B C 1
ATOM 1469 O O . ILE B 1 26 ? -1.728 -24.547 -11.086 1 93.25 26 ILE B O 1
ATOM 1473 N N . ASP B 1 27 ? -3.473 -23.938 -9.766 1 96.25 27 ASP B N 1
ATOM 1474 C CA . ASP B 1 27 ? -3.111 -22.516 -9.75 1 96.25 27 ASP B CA 1
ATOM 1475 C C . ASP B 1 27 ? -2.455 -22.141 -8.43 1 96.25 27 ASP B C 1
ATOM 1477 O O . ASP B 1 27 ? -2.879 -22.594 -7.363 1 96.25 27 ASP B O 1
ATOM 1481 N N . GLY B 1 28 ? -1.383 -21.375 -8.523 1 98 28 GLY B N 1
ATOM 1482 C CA . GLY B 1 28 ? -0.776 -20.75 -7.363 1 98 28 GLY B CA 1
ATOM 1483 C C . GLY B 1 28 ? -0.857 -19.234 -7.406 1 98 28 GLY B C 1
ATOM 1484 O O . GLY B 1 28 ? -0.72 -18.625 -8.469 1 98 28 GLY B O 1
ATOM 1485 N N . VAL B 1 29 ? -1.138 -18.703 -6.258 1 98.5 29 VAL B N 1
ATOM 1486 C CA . VAL B 1 29 ? -1.166 -17.25 -6.145 1 98.5 29 VAL B CA 1
ATOM 1487 C C . VAL B 1 29 ? 0.002 -16.766 -5.281 1 98.5 29 VAL B C 1
ATOM 1489 O O . VAL B 1 29 ? 0.264 -17.328 -4.215 1 98.5 29 VAL B O 1
ATOM 1492 N N . ILE B 1 30 ? 0.737 -15.797 -5.797 1 98.69 30 ILE B N 1
ATOM 1493 C CA . ILE B 1 30 ? 1.777 -15.133 -5.02 1 98.69 30 ILE B CA 1
ATOM 1494 C C . ILE B 1 30 ? 1.346 -13.703 -4.691 1 98.69 30 ILE B C 1
ATOM 1496 O O . ILE B 1 30 ? 0.996 -12.938 -5.59 1 98.69 30 ILE B O 1
ATOM 1500 N N . ILE B 1 31 ? 1.322 -13.367 -3.439 1 98.19 31 ILE B N 1
ATOM 1501 C CA . ILE B 1 31 ? 1.05 -12.008 -2.992 1 98.19 31 ILE B CA 1
ATOM 1502 C C . ILE B 1 31 ? 2.359 -11.312 -2.635 1 98.19 31 ILE B C 1
ATOM 1504 O O . ILE B 1 31 ? 3.045 -11.711 -1.69 1 98.19 31 ILE B O 1
ATOM 1508 N N . VAL B 1 32 ? 2.66 -10.188 -3.396 1 97.38 32 VAL B N 1
ATOM 1509 C CA . VAL B 1 32 ? 3.982 -9.578 -3.324 1 97.38 32 VAL B CA 1
ATOM 1510 C C . VAL B 1 32 ? 3.879 -8.195 -2.678 1 97.38 32 VAL B C 1
ATOM 1512 O O . VAL B 1 32 ? 3.252 -7.293 -3.232 1 97.38 32 VAL B O 1
ATOM 1515 N N . ASP B 1 33 ? 4.461 -8.008 -1.537 1 95.44 33 ASP B N 1
ATOM 1516 C CA . ASP B 1 33 ? 4.527 -6.66 -0.969 1 95.44 33 ASP B CA 1
ATOM 1517 C C . ASP B 1 33 ? 5.914 -6.055 -1.151 1 95.44 33 ASP B C 1
ATOM 1519 O O . ASP B 1 33 ? 6.797 -6.68 -1.745 1 95.44 33 ASP B O 1
ATOM 1523 N N . HIS B 1 34 ? 6.105 -4.844 -0.771 1 91.38 34 HIS B N 1
ATOM 1524 C CA . HIS B 1 34 ? 7.387 -4.172 -0.944 1 91.38 34 HIS B CA 1
ATOM 1525 C C . HIS B 1 34 ? 8.492 -4.879 -0.16 1 91.38 34 HIS B C 1
ATOM 1527 O O . HIS B 1 34 ? 9.609 -5.023 -0.651 1 91.38 34 HIS B O 1
ATOM 1533 N N . GLY B 1 35 ? 8.141 -5.277 1.098 1 88.75 35 GLY B N 1
ATOM 1534 C CA . GLY B 1 35 ? 9.125 -5.832 2.016 1 88.75 35 GLY B CA 1
ATOM 1535 C C . GLY B 1 35 ? 9.742 -4.789 2.926 1 88.75 35 GLY B C 1
ATOM 1536 O O . GLY B 1 35 ? 9.547 -3.586 2.723 1 88.75 35 GLY B O 1
ATOM 1537 N N . SER B 1 36 ? 10.367 -5.27 4.02 1 88.12 36 SER B N 1
ATOM 1538 C CA . SER B 1 36 ? 11.039 -4.469 5.035 1 88.12 36 SER B CA 1
ATOM 1539 C C . SER B 1 36 ? 12.07 -5.293 5.801 1 88.12 36 SER B C 1
ATOM 1541 O O . SER B 1 36 ? 11.969 -6.52 5.867 1 88.12 36 SER B O 1
ATOM 1543 N N . THR B 1 37 ? 13.023 -4.535 6.305 1 86.38 37 THR B N 1
ATOM 1544 C CA . THR B 1 37 ? 13.992 -5.215 7.152 1 86.38 37 THR B CA 1
ATOM 1545 C C . THR B 1 37 ? 13.383 -5.57 8.5 1 86.38 37 THR B C 1
ATOM 1547 O O . THR B 1 37 ? 13.953 -6.348 9.266 1 86.38 37 THR B O 1
ATOM 1550 N N . PHE B 1 38 ? 12.195 -5.105 8.758 1 87.12 38 PHE B N 1
ATOM 1551 C CA . PHE B 1 38 ? 11.516 -5.406 10.016 1 87.12 38 PHE B CA 1
ATOM 1552 C C . PHE B 1 38 ? 10.758 -6.727 9.914 1 87.12 38 PHE B C 1
ATOM 1554 O O . PHE B 1 38 ? 9.898 -6.891 9.039 1 87.12 38 PHE B O 1
ATOM 1561 N N . SER B 1 39 ? 11.078 -7.578 10.812 1 86.81 39 SER B N 1
ATOM 1562 C CA . SER B 1 39 ? 10.461 -8.898 10.805 1 86.81 39 SER B CA 1
ATOM 1563 C C . SER B 1 39 ? 8.945 -8.805 10.961 1 86.81 39 SER B C 1
ATOM 1565 O O . SER B 1 39 ? 8.203 -9.656 10.461 1 86.81 39 SER B O 1
ATOM 1567 N N . GLU B 1 40 ? 8.469 -7.793 11.531 1 83.44 40 GLU B N 1
ATOM 1568 C CA . GLU B 1 40 ? 7.039 -7.598 11.758 1 83.44 40 GLU B CA 1
ATOM 1569 C C . GLU B 1 40 ? 6.281 -7.48 10.445 1 83.44 40 GLU B C 1
ATOM 1571 O O . GLU B 1 40 ? 5.148 -7.957 10.328 1 83.44 40 GLU B O 1
ATOM 1576 N N . ALA B 1 41 ? 6.926 -6.855 9.516 1 85.25 41 ALA B N 1
ATOM 1577 C CA . ALA B 1 41 ? 6.309 -6.699 8.203 1 85.25 41 ALA B CA 1
ATOM 1578 C C . ALA B 1 41 ? 6.09 -8.055 7.535 1 85.25 41 ALA B C 1
ATOM 1580 O O . ALA B 1 41 ? 5.035 -8.305 6.949 1 85.25 41 ALA B O 1
ATOM 1581 N N . SER B 1 42 ? 7.082 -8.914 7.695 1 90.44 42 SER B N 1
ATOM 1582 C CA . SER B 1 42 ? 6.973 -10.25 7.105 1 90.44 42 SER B CA 1
ATOM 1583 C C . SER B 1 42 ? 5.902 -11.078 7.809 1 90.44 42 SER B C 1
ATOM 1585 O O . SER B 1 42 ? 5.152 -11.812 7.156 1 90.44 42 SER B O 1
ATOM 1587 N N . THR B 1 43 ? 5.852 -10.922 9.094 1 91.25 43 THR B N 1
ATOM 1588 C CA . THR B 1 43 ? 4.84 -11.625 9.875 1 91.25 43 THR B CA 1
ATOM 1589 C C . THR B 1 43 ? 3.439 -11.188 9.461 1 91.25 43 THR B C 1
ATOM 1591 O O . THR B 1 43 ? 2.539 -12.023 9.32 1 91.25 43 THR B O 1
ATOM 1594 N N . MET B 1 44 ? 3.264 -9.977 9.227 1 90.19 44 MET B N 1
ATOM 1595 C CA . MET B 1 44 ? 1.961 -9.43 8.852 1 90.19 44 MET B CA 1
ATOM 1596 C C . MET B 1 44 ? 1.528 -9.945 7.484 1 90.19 44 MET B C 1
ATOM 1598 O O . MET B 1 44 ? 0.366 -10.305 7.289 1 90.19 44 MET B O 1
ATOM 1602 N N . LEU B 1 45 ? 2.459 -10 6.535 1 94.62 45 LEU B N 1
ATOM 1603 C CA . LEU B 1 45 ? 2.105 -10.516 5.219 1 94.62 45 LEU B CA 1
ATOM 1604 C C . LEU B 1 45 ? 1.735 -11.992 5.293 1 94.62 45 LEU B C 1
ATOM 1606 O O . LEU B 1 45 ? 0.804 -12.438 4.621 1 94.62 45 LEU B O 1
ATOM 1610 N N . ASN B 1 46 ? 2.473 -12.727 6.09 1 95.44 46 ASN B N 1
ATOM 1611 C CA . ASN B 1 46 ? 2.154 -14.141 6.273 1 95.44 46 ASN B CA 1
ATOM 1612 C C . ASN B 1 46 ? 0.751 -14.328 6.84 1 95.44 46 ASN B C 1
ATOM 1614 O O . ASN B 1 46 ? 0.011 -15.203 6.395 1 95.44 46 ASN B O 1
ATOM 1618 N N . GLU B 1 47 ? 0.433 -13.516 7.754 1 93.62 47 GLU B N 1
ATOM 1619 C CA . GLU B 1 47 ? -0.906 -13.586 8.328 1 93.62 47 GLU B CA 1
ATOM 1620 C C . GLU B 1 47 ? -1.97 -13.211 7.301 1 93.62 47 GLU B C 1
ATOM 1622 O O . GLU B 1 47 ? -3.039 -13.82 7.254 1 93.62 47 GLU B O 1
ATOM 1627 N N . PHE B 1 48 ? -1.693 -12.25 6.547 1 95.19 48 PHE B N 1
ATOM 1628 C CA . PHE B 1 48 ? -2.619 -11.844 5.496 1 95.19 48 PHE B CA 1
ATOM 1629 C C . PHE B 1 48 ? -2.848 -12.984 4.508 1 95.19 48 PHE B C 1
ATOM 1631 O O . PHE B 1 48 ? -3.982 -13.25 4.105 1 95.19 48 PHE B O 1
ATOM 1638 N N . VAL B 1 49 ? -1.776 -13.625 4.129 1 97.38 49 VAL B N 1
ATOM 1639 C CA . VAL B 1 49 ? -1.847 -14.734 3.178 1 97.38 49 VAL B CA 1
ATOM 1640 C C . VAL B 1 49 ? -2.678 -15.867 3.766 1 97.38 49 VAL B C 1
ATOM 1642 O O . VAL B 1 49 ? -3.49 -16.484 3.068 1 97.38 49 VAL B O 1
ATOM 1645 N N . LYS B 1 50 ? -2.494 -16.125 5.012 1 96.69 50 LYS B N 1
ATOM 1646 C CA . LYS B 1 50 ? -3.289 -17.141 5.688 1 96.69 50 LYS B CA 1
ATOM 1647 C C . LYS B 1 50 ? -4.773 -16.781 5.664 1 96.69 50 LYS B C 1
ATOM 1649 O O . LYS B 1 50 ? -5.613 -17.641 5.355 1 96.69 50 LYS B O 1
ATOM 1654 N N . MET B 1 51 ? -5.09 -15.602 5.98 1 95.75 51 MET B N 1
ATOM 1655 C CA . MET B 1 51 ? -6.477 -15.141 5.961 1 95.75 51 MET B CA 1
ATOM 1656 C C . MET B 1 51 ? -7.051 -15.211 4.551 1 95.75 51 MET B C 1
ATOM 1658 O O . MET B 1 51 ? -8.203 -15.602 4.367 1 95.75 51 MET B O 1
ATOM 1662 N N . PHE B 1 52 ? -6.281 -14.805 3.641 1 97.44 52 PHE B N 1
ATOM 1663 C CA . PHE B 1 52 ? -6.684 -14.836 2.238 1 97.44 52 PHE B CA 1
ATOM 1664 C C . PHE B 1 52 ? -7.039 -16.25 1.81 1 97.44 52 PHE B C 1
ATOM 1666 O O . PHE B 1 52 ? -8.078 -16.469 1.185 1 97.44 52 PHE B O 1
ATOM 1673 N N . ARG B 1 53 ? -6.129 -17.188 2.133 1 96.69 53 ARG B N 1
ATOM 1674 C CA . ARG B 1 53 ? -6.375 -18.594 1.827 1 96.69 53 ARG B CA 1
ATOM 1675 C C . ARG B 1 53 ? -7.68 -19.062 2.461 1 96.69 53 ARG B C 1
ATOM 1677 O O . ARG B 1 53 ? -8.484 -19.734 1.81 1 96.69 53 ARG B O 1
ATOM 1684 N N . ASN B 1 54 ? -7.906 -18.703 3.664 1 96.12 54 ASN B N 1
ATOM 1685 C CA . ASN B 1 54 ? -9.086 -19.141 4.406 1 96.12 54 ASN B CA 1
ATOM 1686 C C . ASN B 1 54 ? -10.367 -18.562 3.816 1 96.12 54 ASN B C 1
ATOM 1688 O O . ASN B 1 54 ? -11.383 -19.266 3.725 1 96.12 54 ASN B O 1
ATOM 1692 N N . LYS B 1 55 ? -10.289 -17.391 3.387 1 95.69 55 LYS B N 1
ATOM 1693 C CA . LYS B 1 55 ? -11.484 -16.703 2.898 1 95.69 55 LYS B CA 1
ATOM 1694 C C . LYS B 1 55 ? -11.812 -17.141 1.471 1 95.69 55 LYS B C 1
ATOM 1696 O O . LYS B 1 55 ? -12.984 -17.25 1.105 1 95.69 55 LYS B O 1
ATOM 1701 N N . THR B 1 56 ? -10.812 -17.312 0.701 1 95.56 56 THR B N 1
ATOM 1702 C CA . THR B 1 56 ? -11.039 -17.562 -0.718 1 95.56 56 THR B CA 1
ATOM 1703 C C . THR B 1 56 ? -11.125 -19.062 -0.995 1 95.56 56 THR B C 1
ATOM 1705 O O . THR B 1 56 ? -11.688 -19.484 -2.008 1 95.56 56 THR B O 1
ATOM 1708 N N . GLY B 1 57 ? -10.453 -19.828 -0.165 1 95.69 57 GLY B N 1
ATOM 1709 C CA . GLY B 1 57 ? -10.383 -21.266 -0.382 1 95.69 57 GLY B CA 1
ATOM 1710 C C . GLY B 1 57 ? -9.305 -21.672 -1.366 1 95.69 57 GLY B C 1
ATOM 1711 O O . GLY B 1 57 ? -9.203 -22.828 -1.738 1 95.69 57 GLY B O 1
ATOM 1712 N N . TYR B 1 58 ? -8.5 -20.703 -1.794 1 96.75 58 TYR B N 1
ATOM 1713 C CA . TYR B 1 58 ? -7.41 -21.047 -2.703 1 96.75 58 TYR B CA 1
ATOM 1714 C C . TYR B 1 58 ? -6.418 -22 -2.037 1 96.75 58 TYR B C 1
ATOM 1716 O O . TYR B 1 58 ? -6 -21.766 -0.899 1 96.75 58 TYR B O 1
ATOM 1724 N N . LYS B 1 59 ? -6.031 -22.984 -2.752 1 96.31 59 LYS B N 1
ATOM 1725 C CA . LYS B 1 59 ? -5.219 -24.047 -2.162 1 96.31 59 LYS B CA 1
ATOM 1726 C C . LYS B 1 59 ? -3.76 -23.609 -2.027 1 96.31 59 LYS B C 1
ATOM 1728 O O . LYS B 1 59 ? -3.113 -23.891 -1.016 1 96.31 59 LYS B O 1
ATOM 1733 N N . ILE B 1 60 ? -3.191 -23.016 -3.086 1 98.25 60 ILE B N 1
ATOM 1734 C CA . ILE B 1 60 ? -1.786 -22.625 -3.107 1 98.25 60 ILE B CA 1
ATOM 1735 C C . ILE B 1 60 ? -1.674 -21.109 -3.135 1 98.25 60 ILE B C 1
ATOM 1737 O O . ILE B 1 60 ? -1.962 -20.469 -4.156 1 98.25 60 ILE B O 1
ATOM 1741 N N . VAL B 1 61 ? -1.33 -20.5 -1.967 1 98.69 61 VAL B N 1
ATOM 1742 C CA . VAL B 1 61 ? -1.089 -19.078 -1.84 1 98.69 61 VAL B CA 1
ATOM 1743 C C . VAL B 1 61 ? 0.212 -18.828 -1.075 1 98.69 61 VAL B C 1
ATOM 1745 O O . VAL B 1 61 ? 0.396 -19.359 0.026 1 98.69 61 VAL B O 1
ATOM 1748 N N . GLU B 1 62 ? 1.106 -18.078 -1.666 1 98.69 62 GLU B N 1
ATOM 1749 C CA . GLU B 1 62 ? 2.42 -17.844 -1.069 1 98.69 62 GLU B CA 1
ATOM 1750 C C . GLU B 1 62 ? 2.729 -16.359 -0.969 1 98.69 62 GLU B C 1
ATOM 1752 O O . GLU B 1 62 ? 2.379 -15.586 -1.864 1 98.69 62 GLU B O 1
ATOM 1757 N N . PRO B 1 63 ? 3.387 -15.93 0.114 1 98.38 63 PRO B N 1
ATOM 1758 C CA . PRO B 1 63 ? 3.879 -14.555 0.222 1 98.38 63 PRO B CA 1
ATOM 1759 C C . PRO B 1 63 ? 5.219 -14.352 -0.484 1 98.38 63 PRO B C 1
ATOM 1761 O O . PRO B 1 63 ? 5.977 -15.305 -0.664 1 98.38 63 PRO B O 1
ATOM 1764 N N . ALA B 1 64 ? 5.457 -13.164 -0.939 1 98.25 64 ALA B N 1
ATOM 1765 C CA . ALA B 1 64 ? 6.773 -12.773 -1.435 1 98.25 64 ALA B CA 1
ATOM 1766 C C . ALA B 1 64 ? 7.062 -11.305 -1.122 1 98.25 64 ALA B C 1
ATOM 1768 O O . ALA B 1 64 ? 6.137 -10.5 -0.976 1 98.25 64 ALA B O 1
ATOM 1769 N N . HIS B 1 65 ? 8.359 -10.953 -1.038 1 97 65 HIS B N 1
ATOM 1770 C CA . HIS B 1 65 ? 8.828 -9.594 -0.79 1 97 65 HIS B CA 1
ATOM 1771 C C . HIS B 1 65 ? 9.75 -9.117 -1.905 1 97 65 HIS B C 1
ATOM 1773 O O . HIS B 1 65 ? 10.562 -9.891 -2.422 1 97 65 HIS B O 1
ATOM 1779 N N . LEU B 1 66 ? 9.633 -7.789 -2.186 1 94.81 66 LEU B N 1
ATOM 1780 C CA . LEU B 1 66 ? 10.484 -7.223 -3.225 1 94.81 66 LEU B CA 1
ATOM 1781 C C . LEU B 1 66 ? 11.875 -6.906 -2.68 1 94.81 66 LEU B C 1
ATOM 1783 O O . LEU B 1 66 ? 12.875 -7.059 -3.385 1 94.81 66 LEU B O 1
ATOM 1787 N N . VAL B 1 67 ? 11.844 -6.391 -1.374 1 87.69 67 VAL B N 1
ATOM 1788 C CA . VAL B 1 67 ? 13.133 -5.91 -0.903 1 87.69 67 VAL B CA 1
ATOM 1789 C C . VAL B 1 67 ? 13.375 -6.379 0.531 1 87.69 67 VAL B C 1
ATOM 1791 O O . VAL B 1 67 ? 12.438 -6.441 1.331 1 87.69 67 VAL B O 1
ATOM 1794 N N . SER B 1 68 ? 14.547 -6.77 0.832 1 85.81 68 SER B N 1
ATOM 1795 C CA . SER B 1 68 ? 15.156 -6.84 2.154 1 85.81 68 SER B CA 1
ATOM 1796 C C . SER B 1 68 ? 14.547 -7.961 2.988 1 85.81 68 SER B C 1
ATOM 1798 O O . SER B 1 68 ? 14.594 -7.922 4.219 1 85.81 68 SER B O 1
ATOM 1800 N N . ALA B 1 69 ? 13.828 -8.906 2.305 1 87.06 69 ALA B N 1
ATOM 1801 C CA . ALA B 1 69 ? 13.219 -9.984 3.08 1 87.06 69 ALA B CA 1
ATOM 1802 C C . ALA B 1 69 ? 12.953 -11.203 2.207 1 87.06 69 ALA B C 1
ATOM 1804 O O . ALA B 1 69 ? 12.883 -11.094 0.981 1 87.06 69 ALA B O 1
ATOM 1805 N N . LYS B 1 70 ? 13.055 -12.398 2.854 1 93.62 70 LYS B N 1
ATOM 1806 C CA . LYS B 1 70 ? 12.57 -13.648 2.271 1 93.62 70 LYS B CA 1
ATOM 1807 C C . LYS B 1 70 ? 11.148 -13.961 2.738 1 93.62 70 LYS B C 1
ATOM 1809 O O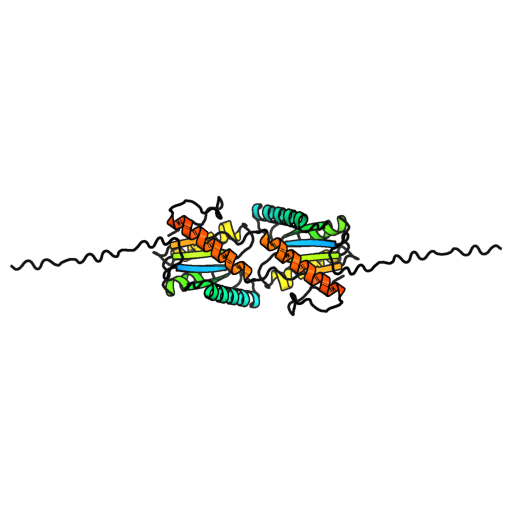 . LYS B 1 70 ? 10.742 -13.547 3.828 1 93.62 70 LYS B O 1
ATOM 1814 N N . PRO B 1 71 ? 10.367 -14.703 1.836 1 97.62 71 PRO B N 1
ATOM 1815 C CA . PRO B 1 71 ? 10.68 -15.273 0.524 1 97.62 71 PRO B CA 1
ATOM 1816 C C . PRO B 1 71 ? 10.672 -14.234 -0.59 1 97.62 71 PRO B C 1
ATOM 1818 O O . PRO B 1 71 ? 9.914 -13.258 -0.529 1 97.62 71 PRO B O 1
ATOM 1821 N N . THR B 1 72 ? 11.57 -14.398 -1.537 1 98 72 THR B N 1
ATOM 1822 C CA . THR B 1 72 ? 11.555 -13.617 -2.768 1 98 72 THR B CA 1
ATOM 1823 C C . THR B 1 72 ? 10.477 -14.133 -3.721 1 98 72 THR B C 1
ATOM 1825 O O . THR B 1 72 ? 9.844 -15.156 -3.459 1 98 72 THR B O 1
ATOM 1828 N N . ILE B 1 73 ? 10.258 -13.375 -4.781 1 98.44 73 ILE B N 1
ATOM 1829 C CA . ILE B 1 73 ? 9.344 -13.844 -5.816 1 98.44 73 ILE B CA 1
ATOM 1830 C C . ILE B 1 73 ? 9.812 -15.195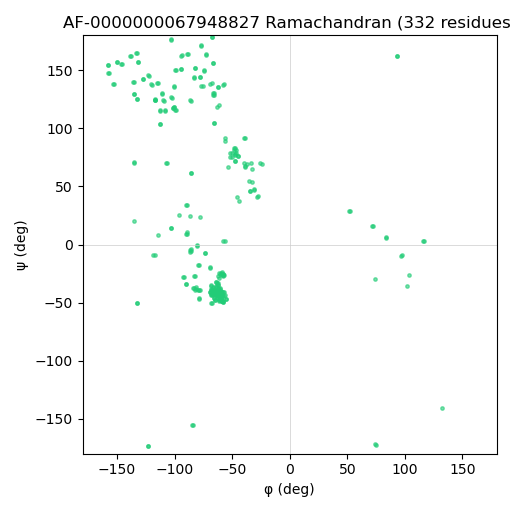 -6.348 1 98.44 73 ILE B C 1
ATOM 1832 O O . ILE B 1 73 ? 9 -16.094 -6.582 1 98.44 73 ILE B O 1
ATOM 1836 N N . GLY B 1 74 ? 11.141 -15.328 -6.52 1 98.56 74 GLY B N 1
ATOM 1837 C CA . GLY B 1 74 ? 11.688 -16.609 -6.949 1 98.56 74 GLY B CA 1
ATOM 1838 C C . GLY B 1 74 ? 11.391 -17.734 -5.98 1 98.56 74 GLY B C 1
ATOM 1839 O O . GLY B 1 74 ? 10.984 -18.812 -6.391 1 98.56 74 GLY B O 1
ATOM 1840 N N . ASP B 1 75 ? 11.586 -17.5 -4.703 1 98.69 75 ASP B N 1
ATOM 1841 C CA . ASP B 1 75 ? 11.281 -18.484 -3.67 1 98.69 75 ASP B CA 1
ATOM 1842 C C . ASP B 1 75 ? 9.812 -18.891 -3.713 1 98.69 75 ASP B C 1
ATOM 1844 O O . ASP B 1 75 ? 9.492 -20.078 -3.656 1 98.69 75 ASP B O 1
ATOM 1848 N N . ALA B 1 76 ? 8.961 -17.922 -3.76 1 98.81 76 ALA B N 1
ATOM 1849 C CA . ALA B 1 76 ? 7.52 -18.156 -3.752 1 98.81 76 ALA B CA 1
ATOM 1850 C C . ALA B 1 76 ? 7.082 -18.906 -5.004 1 98.81 76 ALA B C 1
ATOM 1852 O O . ALA B 1 76 ? 6.234 -19.797 -4.93 1 98.81 76 ALA B O 1
ATOM 1853 N N . PHE B 1 77 ? 7.66 -18.531 -6.141 1 98.69 77 PHE B N 1
ATOM 1854 C CA . PHE B 1 77 ? 7.375 -19.203 -7.402 1 98.69 77 PHE B CA 1
ATOM 1855 C C . PHE B 1 77 ? 7.73 -20.688 -7.316 1 98.69 77 PHE B C 1
ATOM 1857 O O . PHE B 1 77 ? 6.918 -21.547 -7.656 1 98.69 77 PHE B O 1
ATOM 1864 N N . GLN B 1 78 ? 8.891 -20.969 -6.844 1 98.69 78 GLN B N 1
ATOM 1865 C CA . GLN B 1 78 ? 9.344 -22.344 -6.656 1 98.69 78 GLN B CA 1
ATOM 1866 C C . GLN B 1 78 ? 8.406 -23.094 -5.715 1 98.69 78 GLN B C 1
ATOM 1868 O O . GLN B 1 78 ? 8.055 -24.25 -5.98 1 98.69 78 GLN B O 1
ATOM 1873 N N . SER B 1 79 ? 8.039 -22.469 -4.66 1 98.81 79 SER B N 1
ATOM 1874 C CA . SER B 1 79 ? 7.141 -23.078 -3.689 1 98.81 79 SER B CA 1
ATOM 1875 C C . SER B 1 79 ? 5.805 -23.453 -4.328 1 98.81 79 SER B C 1
ATOM 1877 O O . SER B 1 79 ? 5.277 -24.531 -4.09 1 98.81 79 SER B O 1
ATOM 1879 N N . CYS B 1 80 ? 5.227 -22.516 -5.09 1 98.62 80 CYS B N 1
ATOM 1880 C CA . CYS B 1 80 ? 3.979 -22.781 -5.797 1 98.62 80 CYS B CA 1
ATOM 1881 C C . CYS B 1 80 ? 4.113 -24.016 -6.688 1 98.62 80 CYS B C 1
ATOM 1883 O O . CYS B 1 80 ? 3.26 -24.906 -6.656 1 98.62 80 CYS B O 1
ATOM 1885 N N . VAL B 1 81 ? 5.188 -24.109 -7.449 1 98.44 81 VAL B N 1
ATOM 1886 C CA . VAL B 1 81 ? 5.402 -25.203 -8.398 1 98.44 81 VAL B CA 1
ATOM 1887 C C . VAL B 1 81 ? 5.582 -26.516 -7.648 1 98.44 81 VAL B C 1
ATOM 1889 O O . VAL B 1 81 ? 5.031 -27.547 -8.047 1 98.44 81 VAL B O 1
ATOM 1892 N N . GLN B 1 82 ? 6.316 -26.469 -6.59 1 98.44 82 GLN B N 1
ATOM 1893 C CA . GLN B 1 82 ? 6.555 -27.656 -5.781 1 98.44 82 GLN B CA 1
ATOM 1894 C C . GLN B 1 82 ? 5.246 -28.203 -5.203 1 98.44 82 GLN B C 1
ATOM 1896 O O . GLN B 1 82 ? 5.109 -29.406 -4.98 1 98.44 82 GLN B O 1
ATOM 1901 N N . GLN B 1 83 ? 4.305 -27.328 -5 1 98.19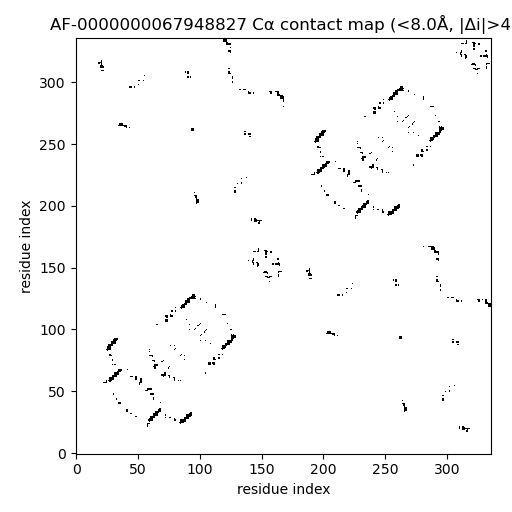 83 GLN B N 1
ATOM 1902 C CA . GLN B 1 83 ? 3.01 -27.719 -4.449 1 98.19 83 GLN B CA 1
ATOM 1903 C C . GLN B 1 83 ? 2.061 -28.188 -5.551 1 98.19 83 GLN B C 1
ATOM 1905 O O . GLN B 1 83 ? 0.913 -28.531 -5.281 1 98.19 83 GLN B O 1
ATOM 1910 N N . GLY B 1 84 ? 2.523 -28.047 -6.832 1 97.44 84 GLY B N 1
ATOM 1911 C CA . GLY B 1 84 ? 1.759 -28.641 -7.926 1 97.44 84 GLY B CA 1
ATOM 1912 C C . GLY B 1 84 ? 1.205 -27.594 -8.891 1 97.44 84 GLY B C 1
ATOM 1913 O O . GLY B 1 84 ? 0.517 -27.953 -9.852 1 97.44 84 GLY B O 1
ATOM 1914 N N . ALA B 1 85 ? 1.505 -26.328 -8.688 1 97.56 85 ALA B N 1
ATOM 1915 C CA . ALA B 1 85 ? 0.977 -25.266 -9.555 1 97.56 85 ALA B CA 1
ATOM 1916 C C . ALA B 1 85 ? 1.574 -25.375 -10.953 1 97.56 85 ALA B C 1
ATOM 1918 O O . ALA B 1 85 ? 2.771 -25.609 -11.109 1 97.56 85 ALA B O 1
ATOM 1919 N N . ARG B 1 86 ? 0.771 -25.172 -11.938 1 96.5 86 ARG B N 1
ATOM 1920 C CA . ARG B 1 86 ? 1.193 -25.109 -13.336 1 96.5 86 ARG B CA 1
ATOM 1921 C C . ARG B 1 86 ? 0.89 -23.75 -13.938 1 96.5 86 ARG B C 1
ATOM 1923 O O . ARG B 1 86 ? 1.277 -23.469 -15.07 1 96.5 86 ARG B O 1
ATOM 1930 N N . ARG B 1 87 ? 0.186 -22.969 -13.234 1 95.38 87 ARG B N 1
ATOM 1931 C CA . ARG B 1 87 ? -0.057 -21.562 -13.508 1 95.38 87 ARG B CA 1
ATOM 1932 C C . ARG B 1 87 ? 0.078 -20.719 -12.242 1 95.38 87 ARG B C 1
ATOM 1934 O O . ARG B 1 87 ? -0.49 -21.062 -11.203 1 95.38 87 ARG B O 1
ATOM 1941 N N . VAL B 1 88 ? 0.871 -19.656 -12.359 1 97.31 88 VAL B N 1
ATOM 1942 C CA . VAL B 1 88 ? 1.117 -18.828 -11.188 1 97.31 88 VAL B CA 1
ATOM 1943 C C . VAL B 1 88 ? 0.571 -17.422 -11.422 1 97.31 88 VAL B C 1
ATOM 1945 O O . VAL B 1 88 ? 0.87 -16.797 -12.445 1 97.31 88 VAL B O 1
ATOM 1948 N N . ILE B 1 89 ? -0.304 -16.953 -10.531 1 97 89 ILE B N 1
ATOM 1949 C CA . ILE B 1 89 ? -0.835 -15.594 -10.547 1 97 89 ILE B CA 1
ATOM 1950 C C . ILE B 1 89 ? -0.078 -14.734 -9.539 1 97 89 ILE B C 1
ATOM 1952 O O . ILE B 1 89 ? -0.125 -14.992 -8.336 1 97 89 ILE B O 1
ATOM 1956 N N . ILE B 1 90 ? 0.607 -13.75 -10.062 1 97.62 90 ILE B N 1
ATOM 1957 C CA . ILE B 1 90 ? 1.406 -12.867 -9.219 1 97.62 90 ILE B CA 1
ATOM 1958 C C . ILE B 1 90 ? 0.66 -11.555 -8.992 1 97.62 90 ILE B C 1
ATOM 1960 O O . ILE B 1 90 ? 0.399 -10.812 -9.945 1 97.62 90 ILE B O 1
ATOM 1964 N N . ASN B 1 91 ? 0.332 -11.289 -7.738 1 96.88 91 ASN B N 1
ATOM 1965 C CA . ASN B 1 91 ? -0.388 -10.07 -7.387 1 96.88 91 ASN B CA 1
ATOM 1966 C C . ASN B 1 91 ? 0.513 -9.078 -6.656 1 96.88 91 ASN B C 1
ATOM 1968 O O . ASN B 1 91 ? 0.997 -9.367 -5.562 1 96.88 91 ASN B O 1
ATOM 1972 N N . PRO B 1 92 ? 0.761 -7.926 -7.277 1 96.06 92 PRO B N 1
ATOM 1973 C CA . PRO B 1 92 ? 1.404 -6.844 -6.527 1 96.06 92 PRO B CA 1
ATOM 1974 C C . PRO B 1 92 ? 0.526 -6.301 -5.398 1 96.06 92 PRO B C 1
ATOM 1976 O O . PRO B 1 92 ? -0.438 -5.578 -5.656 1 96.06 92 PRO B O 1
ATOM 1979 N N . PHE B 1 93 ? 0.855 -6.66 -4.211 1 95.25 93 PHE B N 1
ATOM 1980 C CA . PHE B 1 93 ? 0.161 -6.129 -3.043 1 95.25 93 PHE B CA 1
ATOM 1981 C C . PHE B 1 93 ? 0.774 -4.809 -2.602 1 95.25 93 PHE B C 1
ATOM 1983 O O . PHE B 1 93 ? 1.35 -4.715 -1.516 1 95.25 93 PHE B O 1
ATOM 1990 N N . ILE B 1 94 ? 0.71 -3.855 -3.482 1 92.69 94 ILE B N 1
ATOM 1991 C CA . ILE B 1 94 ? 1.188 -2.486 -3.328 1 92.69 94 ILE B CA 1
ATOM 1992 C C . ILE B 1 94 ? 0.124 -1.51 -3.822 1 92.69 94 ILE B C 1
ATOM 1994 O O . ILE B 1 94 ? -0.812 -1.903 -4.52 1 92.69 94 ILE B O 1
ATOM 1998 N N . LEU B 1 95 ? 0.233 -0.24 -3.486 1 89.44 95 LEU B N 1
ATOM 1999 C CA . LEU B 1 95 ? -0.786 0.747 -3.824 1 89.44 95 LEU B CA 1
ATOM 2000 C C . LEU B 1 95 ? -0.489 1.393 -5.176 1 89.44 95 LEU B C 1
ATOM 2002 O O . LEU B 1 95 ? -1.408 1.686 -5.941 1 89.44 95 LEU B O 1
ATOM 2006 N N . SER B 1 96 ? 0.78 1.574 -5.52 1 83.69 96 SER B N 1
ATOM 2007 C CA . SER B 1 96 ? 1.149 2.471 -6.609 1 83.69 96 SER B CA 1
ATOM 2008 C C . SER B 1 96 ? 1.413 1.695 -7.898 1 83.69 96 SER B C 1
ATOM 2010 O O . SER B 1 96 ? 1.857 0.546 -7.855 1 83.69 96 SER B O 1
ATOM 2012 N N . PHE B 1 97 ? 1.145 2.357 -9.016 1 83.31 97 PHE B N 1
ATOM 2013 C CA . PHE B 1 97 ? 1.469 1.879 -10.359 1 83.31 97 PHE B CA 1
ATOM 2014 C C . PHE B 1 97 ? 2.861 2.336 -10.773 1 83.31 97 PHE B C 1
ATOM 2016 O O . PHE B 1 97 ? 3.105 2.611 -11.945 1 83.31 97 PHE B O 1
ATOM 2023 N N . GLY B 1 98 ? 3.707 2.406 -9.812 1 87.56 98 GLY B N 1
ATOM 2024 C CA . GLY B 1 98 ? 5.039 2.932 -10.062 1 87.56 98 GLY B CA 1
ATOM 2025 C C . GLY B 1 98 ? 6 1.888 -10.602 1 87.56 98 GLY B C 1
ATOM 2026 O O . GLY B 1 98 ? 5.582 0.932 -11.258 1 87.56 98 GLY B O 1
ATOM 2027 N N . LYS B 1 99 ? 7.258 2.062 -10.406 1 90.12 99 LYS B N 1
ATOM 2028 C CA . LYS B 1 99 ? 8.352 1.27 -10.961 1 90.12 99 LYS B CA 1
ATOM 2029 C C . LYS B 1 99 ? 8.258 -0.187 -10.516 1 90.12 99 LYS B C 1
ATOM 2031 O O . LYS B 1 99 ? 8.57 -1.099 -11.281 1 90.12 99 LYS B O 1
ATOM 2036 N N . ASP B 1 100 ? 7.855 -0.354 -9.273 1 92.56 100 ASP B N 1
ATOM 2037 C CA . ASP B 1 100 ? 7.77 -1.72 -8.766 1 92.56 100 ASP B CA 1
ATOM 2038 C C . ASP B 1 100 ? 6.754 -2.539 -9.562 1 92.56 100 ASP B C 1
ATOM 2040 O O . ASP B 1 100 ? 7.016 -3.695 -9.898 1 92.56 100 ASP B O 1
ATOM 2044 N N . PHE B 1 101 ? 5.711 -1.948 -9.922 1 91.12 101 PHE B N 1
ATOM 2045 C CA . PHE B 1 101 ? 4.699 -2.645 -10.703 1 91.12 101 PHE B CA 1
ATOM 2046 C C . PHE B 1 101 ? 5.121 -2.742 -12.164 1 91.12 101 PHE B C 1
ATOM 2048 O O . PHE B 1 101 ? 4.977 -3.797 -12.789 1 91.12 101 PHE B O 1
ATOM 2055 N N . SER B 1 102 ? 5.699 -1.72 -12.68 1 90.38 102 SER B N 1
ATOM 2056 C CA . SER B 1 102 ? 5.926 -1.605 -14.117 1 90.38 102 SER B CA 1
ATOM 2057 C C . SER B 1 102 ? 7.18 -2.357 -14.539 1 90.38 102 SER B C 1
ATOM 2059 O O . SER B 1 102 ? 7.277 -2.818 -15.68 1 90.38 102 SER B O 1
ATOM 2061 N N . GLU B 1 103 ? 8.141 -2.494 -13.609 1 93.12 103 GLU B N 1
ATOM 2062 C CA . GLU B 1 103 ? 9.438 -3.023 -14.031 1 93.12 103 GLU B CA 1
ATOM 2063 C C . GLU B 1 103 ? 9.922 -4.117 -13.086 1 93.12 103 GLU B C 1
ATOM 2065 O O . GLU B 1 103 ? 10.18 -5.246 -13.508 1 93.12 103 GLU B O 1
ATOM 2070 N N . THR B 1 104 ? 9.898 -3.811 -11.812 1 94.62 104 THR B N 1
ATOM 2071 C CA . THR B 1 104 ? 10.594 -4.672 -10.867 1 94.62 104 THR B CA 1
ATOM 2072 C C . THR B 1 104 ? 9.891 -6.027 -10.758 1 94.62 104 THR B C 1
ATOM 2074 O O . THR B 1 104 ? 10.523 -7.07 -10.938 1 94.62 104 THR B O 1
ATOM 2077 N N . ILE B 1 105 ? 8.625 -6.023 -10.547 1 96.12 105 ILE B N 1
ATOM 2078 C CA . ILE B 1 105 ? 7.883 -7.266 -10.344 1 96.12 105 ILE B CA 1
ATOM 2079 C C . ILE B 1 105 ? 7.863 -8.07 -11.641 1 96.12 105 ILE B C 1
ATOM 2081 O O . ILE B 1 105 ? 8.148 -9.273 -11.641 1 96.12 105 ILE B O 1
ATOM 2085 N N . PRO B 1 106 ? 7.625 -7.414 -12.781 1 95.06 106 PRO B N 1
ATOM 2086 C CA . PRO B 1 106 ? 7.676 -8.172 -14.031 1 95.06 106 PRO B CA 1
ATOM 2087 C C . PRO B 1 106 ? 9.039 -8.82 -14.273 1 95.06 106 PRO B C 1
ATOM 2089 O O . PRO B 1 106 ? 9.109 -9.977 -14.688 1 95.06 106 PRO B O 1
ATOM 2092 N N . SER B 1 107 ? 10.094 -8.117 -13.992 1 96.62 107 SER B N 1
ATOM 2093 C CA . SER B 1 107 ? 11.438 -8.633 -14.219 1 96.62 107 SER B CA 1
ATOM 2094 C C . SER B 1 107 ? 11.734 -9.828 -13.32 1 96.62 107 SER B C 1
ATOM 2096 O O . SER 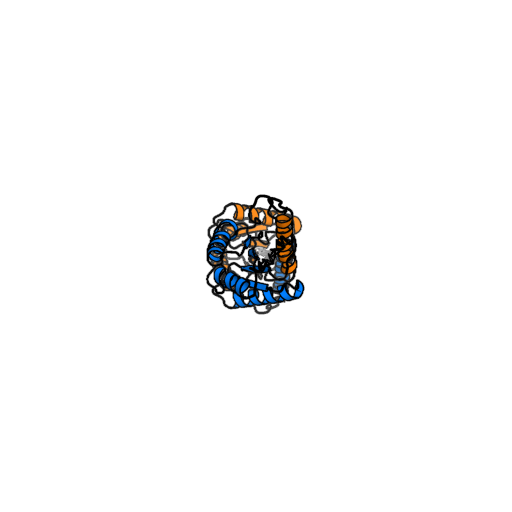B 1 107 ? 12.211 -10.859 -13.789 1 96.62 107 SER B O 1
ATOM 2098 N N . LEU B 1 108 ? 11.414 -9.719 -12.078 1 97.5 108 LEU B N 1
ATOM 2099 C CA . LEU B 1 108 ? 11.672 -10.789 -11.125 1 97.5 108 LEU B CA 1
ATOM 2100 C C . LEU B 1 108 ? 10.797 -12 -11.406 1 97.5 108 LEU B C 1
ATOM 2102 O O . LEU B 1 108 ? 11.227 -13.141 -11.211 1 97.5 108 LEU B O 1
ATOM 2106 N N . SER B 1 109 ? 9.578 -11.766 -11.844 1 97.12 109 SER B N 1
ATOM 2107 C CA . SER B 1 109 ? 8.672 -12.852 -12.203 1 97.12 109 SER B CA 1
ATOM 2108 C C . SER B 1 109 ? 9.188 -13.617 -13.422 1 97.12 109 SER B C 1
ATOM 2110 O O . SER B 1 109 ? 9.148 -14.852 -13.445 1 97.12 109 SER B O 1
ATOM 2112 N N . ALA B 1 110 ? 9.664 -12.867 -14.391 1 96.5 110 ALA B N 1
ATOM 2113 C CA . ALA B 1 110 ? 10.219 -13.492 -15.586 1 96.5 110 ALA B CA 1
ATOM 2114 C C . ALA B 1 110 ? 11.438 -14.344 -15.25 1 96.5 110 ALA B C 1
ATOM 2116 O O . ALA B 1 110 ? 11.578 -15.461 -15.758 1 96.5 110 ALA B O 1
ATOM 2117 N N . GLU B 1 111 ? 12.25 -13.812 -14.43 1 97.75 111 GLU B N 1
ATOM 2118 C CA . GLU B 1 111 ? 13.43 -14.555 -14 1 97.75 111 GLU B CA 1
ATOM 2119 C C . GLU B 1 111 ? 13.047 -15.836 -13.273 1 97.75 111 GLU B C 1
ATOM 2121 O O . GLU B 1 111 ? 13.648 -16.891 -13.492 1 97.75 111 GLU B O 1
ATOM 2126 N N . ALA B 1 112 ? 12.07 -15.758 -12.414 1 97.88 112 ALA B N 1
ATOM 2127 C CA . ALA B 1 112 ? 11.586 -16.922 -11.688 1 97.88 112 ALA B CA 1
ATOM 2128 C C . ALA B 1 112 ? 11.008 -17.969 -12.641 1 97.88 112 ALA B C 1
ATOM 2130 O O . ALA B 1 112 ? 11.289 -19.156 -12.508 1 97.88 112 ALA B O 1
ATOM 2131 N N . ALA B 1 113 ? 10.258 -17.531 -13.57 1 97.12 113 ALA B N 1
ATOM 2132 C CA . ALA B 1 113 ? 9.586 -18.406 -14.516 1 97.12 113 ALA B CA 1
ATOM 2133 C C . ALA B 1 113 ? 10.602 -19.188 -15.352 1 97.12 113 ALA B C 1
ATOM 2135 O O . ALA B 1 113 ? 10.352 -20.344 -15.734 1 97.12 113 ALA B O 1
ATOM 2136 N N . LYS B 1 114 ? 11.703 -18.594 -15.664 1 97.38 114 LYS B N 1
ATOM 2137 C CA . LYS B 1 114 ? 12.742 -19.219 -16.469 1 97.38 114 LYS B CA 1
ATOM 2138 C C . LYS B 1 114 ? 13.227 -20.516 -15.836 1 97.38 114 LYS B C 1
ATOM 2140 O O . LYS B 1 114 ? 13.688 -21.422 -16.531 1 97.38 114 LYS B O 1
ATOM 2145 N N . GLN B 1 115 ? 13.102 -20.625 -14.578 1 97.38 115 GLN B N 1
ATOM 2146 C CA . GLN B 1 115 ? 13.594 -21.781 -13.852 1 97.38 115 GLN B CA 1
ATOM 2147 C C . GLN B 1 115 ? 12.539 -22.891 -13.828 1 97.38 115 GLN B C 1
ATOM 2149 O O . GLN B 1 115 ? 12.797 -23.984 -13.312 1 97.38 115 GLN B O 1
ATOM 2154 N N . HIS B 1 116 ? 11.406 -22.609 -14.344 1 97.31 116 HIS B N 1
ATOM 2155 C CA . HIS B 1 116 ? 10.305 -23.578 -14.289 1 97.31 116 HIS B CA 1
ATOM 2156 C C . HIS B 1 116 ? 9.602 -23.672 -15.641 1 97.31 116 HIS B C 1
ATOM 2158 O O . HIS B 1 116 ? 8.414 -23.359 -15.75 1 97.31 116 HIS B O 1
ATOM 2164 N N . PRO B 1 117 ? 10.367 -24.312 -16.625 1 94.88 117 PRO B N 1
ATOM 2165 C CA . PRO B 1 117 ? 9.734 -24.469 -17.938 1 94.88 117 PRO B CA 1
ATOM 2166 C C . PRO B 1 117 ? 8.414 -25.25 -17.875 1 94.88 117 PRO B C 1
ATOM 2168 O O . PRO B 1 117 ? 8.297 -26.203 -17.094 1 94.88 117 PRO B O 1
ATOM 2171 N N . GLY B 1 118 ? 7.422 -24.797 -18.578 1 93.88 118 GLY B N 1
ATOM 2172 C CA . GLY B 1 118 ? 6.125 -25.453 -18.609 1 93.88 118 GLY B CA 1
ATOM 2173 C C . GLY B 1 118 ? 5.117 -24.828 -17.656 1 93.88 118 GLY B C 1
ATOM 2174 O O . GLY B 1 118 ? 3.938 -25.188 -17.672 1 93.88 118 GLY B O 1
ATOM 2175 N N . VAL B 1 119 ? 5.559 -23.938 -16.812 1 96.12 119 VAL B N 1
ATOM 2176 C CA . VAL B 1 119 ? 4.66 -23.234 -15.898 1 96.12 119 VAL B CA 1
ATOM 2177 C C . VAL B 1 119 ? 4.402 -21.828 -16.422 1 96.12 119 VAL B C 1
ATOM 2179 O O . VAL B 1 119 ? 5.344 -21.078 -16.719 1 96.12 119 VAL B O 1
ATOM 2182 N N . SER B 1 120 ? 3.172 -21.469 -16.578 1 94.44 120 SER B N 1
ATOM 2183 C CA . SER B 1 120 ? 2.805 -20.125 -17.031 1 94.44 120 SER B CA 1
ATOM 2184 C C . SER B 1 120 ? 2.539 -19.188 -15.852 1 94.44 120 SER B C 1
ATOM 2186 O O . SER B 1 120 ? 2.371 -19.641 -14.719 1 94.44 120 SER B O 1
ATOM 2188 N N . TYR B 1 121 ? 2.553 -17.891 -16.141 1 94.94 121 TYR B N 1
ATOM 2189 C CA . TYR B 1 121 ? 2.238 -16.953 -15.07 1 94.94 121 TYR B CA 1
ATOM 2190 C C . TYR B 1 121 ? 1.596 -15.688 -15.617 1 94.94 121 TYR B C 1
ATOM 2192 O O . TYR B 1 121 ? 1.701 -15.398 -16.812 1 94.94 121 TYR B O 1
ATOM 2200 N N . ILE B 1 122 ? 0.854 -15 -14.75 1 93.38 122 ILE B N 1
ATOM 2201 C CA . ILE B 1 122 ? 0.313 -13.672 -15.031 1 93.38 122 ILE B CA 1
ATOM 2202 C C . ILE B 1 122 ? 0.605 -12.742 -13.859 1 93.38 122 ILE B C 1
ATOM 2204 O O . ILE B 1 122 ? 0.852 -13.195 -12.742 1 93.38 122 ILE B O 1
ATOM 2208 N N . ILE B 1 123 ? 0.609 -11.453 -14.141 1 94.56 123 ILE B N 1
ATOM 2209 C CA . ILE B 1 123 ? 0.72 -10.414 -13.117 1 94.56 123 ILE B CA 1
ATOM 2210 C C . ILE B 1 123 ? -0.549 -9.562 -13.109 1 94.56 123 ILE B C 1
ATOM 2212 O O . ILE B 1 123 ? -0.987 -9.078 -14.148 1 94.56 123 ILE B O 1
ATOM 2216 N N . THR B 1 124 ? -1.152 -9.469 -11.945 1 93.38 124 THR B N 1
ATOM 2217 C CA . THR B 1 124 ? -2.367 -8.672 -11.82 1 93.38 124 THR B CA 1
ATOM 2218 C C . THR B 1 124 ? -2.033 -7.223 -11.484 1 93.38 124 THR B C 1
ATOM 2220 O O . THR B 1 124 ? -0.904 -6.914 -11.094 1 93.38 124 THR B O 1
ATOM 2223 N N . PRO B 1 125 ? -2.98 -6.297 -11.648 1 91.25 125 PRO B N 1
ATOM 2224 C CA . PRO B 1 125 ? -2.729 -4.918 -11.227 1 91.25 125 PRO B CA 1
ATOM 2225 C C . PRO B 1 125 ? -2.588 -4.785 -9.711 1 91.25 125 PRO B C 1
ATOM 2227 O O . PRO B 1 125 ? -3.055 -5.648 -8.961 1 91.25 125 PRO B O 1
ATOM 2230 N N . PRO B 1 126 ? -1.903 -3.73 -9.281 1 92.19 126 PRO B N 1
ATOM 2231 C CA . PRO B 1 126 ? -1.831 -3.463 -7.844 1 92.19 126 PRO B CA 1
ATOM 2232 C C . PRO B 1 126 ? -3.178 -3.051 -7.254 1 92.19 126 PRO B C 1
ATOM 2234 O O . PRO B 1 126 ? -4.184 -3.014 -7.965 1 92.19 126 PRO B O 1
ATOM 2237 N N . LEU B 1 127 ? -3.168 -2.824 -5.957 1 89.44 127 LEU B N 1
ATOM 2238 C CA . LEU B 1 127 ? -4.387 -2.406 -5.273 1 89.44 127 LEU B CA 1
ATOM 2239 C C . LEU B 1 127 ? -4.867 -1.057 -5.797 1 89.44 127 LEU B C 1
ATOM 2241 O O . LEU B 1 127 ? -6.074 -0.822 -5.898 1 89.44 127 LEU B O 1
ATOM 2245 N N . GLY B 1 128 ? -3.838 -0.228 -6.18 1 82.75 128 GLY B N 1
ATOM 2246 C CA . GLY B 1 128 ? -4.184 1.093 -6.68 1 82.75 128 GLY B CA 1
ATOM 2247 C C . GLY B 1 128 ? -4.625 2.047 -5.586 1 82.75 128 GLY B C 1
ATOM 2248 O O . GLY B 1 128 ? -4.336 1.827 -4.406 1 82.75 128 GLY B O 1
ATOM 2249 N N . LEU B 1 129 ? -5.113 3.219 -6.039 1 79.19 129 LEU B N 1
ATOM 2250 C CA . LEU B 1 129 ? -5.617 4.242 -5.129 1 79.19 129 LEU B CA 1
ATOM 2251 C C . LEU B 1 129 ? -7.137 4.324 -5.191 1 79.19 129 LEU B C 1
ATOM 2253 O O . LEU B 1 129 ? -7.691 5.27 -5.758 1 79.19 129 LEU B O 1
ATOM 2257 N N . ASP B 1 130 ? -7.715 3.293 -4.668 1 76.44 130 ASP B N 1
ATOM 2258 C CA . ASP B 1 130 ? -9.164 3.152 -4.715 1 76.44 130 ASP B CA 1
ATOM 2259 C C . ASP B 1 130 ? -9.844 4.102 -3.727 1 76.44 130 ASP B C 1
ATOM 2261 O O . ASP B 1 130 ? -9.25 4.477 -2.715 1 76.44 130 ASP B O 1
ATOM 2265 N N . GLN B 1 131 ? -11.086 4.52 -4.129 1 82.25 131 GLN B N 1
ATOM 2266 C CA . GLN B 1 131 ? -11.875 5.406 -3.277 1 82.25 131 GLN B CA 1
ATOM 2267 C C . GLN B 1 131 ? -12.117 4.781 -1.904 1 82.25 131 GLN B C 1
ATOM 2269 O O . GLN B 1 131 ? -12.305 5.496 -0.917 1 82.25 131 GLN B O 1
ATOM 2274 N N . LEU B 1 132 ? -12.062 3.518 -1.921 1 83.88 132 LEU B N 1
ATOM 2275 C CA . LEU B 1 132 ? -12.234 2.812 -0.655 1 83.88 132 LEU B CA 1
ATOM 2276 C C . LEU B 1 132 ? -11.172 3.24 0.35 1 83.88 132 LEU B C 1
ATOM 2278 O O . LEU B 1 132 ? -11.43 3.285 1.555 1 83.88 132 LEU B O 1
ATOM 2282 N N . PHE B 1 133 ? -10.008 3.693 -0.134 1 90.75 133 PHE B N 1
ATOM 2283 C CA . PHE B 1 133 ? -8.906 4.031 0.758 1 90.75 133 PHE B CA 1
ATOM 2284 C C . PHE B 1 133 ? -9.117 5.402 1.386 1 90.75 133 PHE B C 1
ATOM 2286 O O . PHE B 1 133 ? -8.516 5.723 2.412 1 90.75 133 PHE B O 1
ATOM 2293 N N . ILE B 1 134 ? -10.016 6.168 0.76 1 92.75 134 ILE B N 1
ATOM 2294 C CA . ILE B 1 134 ? -10.328 7.477 1.322 1 92.75 134 ILE B CA 1
ATOM 2295 C C . ILE B 1 134 ? -10.953 7.309 2.705 1 92.75 134 ILE B C 1
ATOM 2297 O O . ILE B 1 134 ? -10.547 7.973 3.662 1 92.75 134 ILE B O 1
ATOM 2301 N N . ASP B 1 135 ? -11.867 6.359 2.82 1 91.31 135 ASP B N 1
ATOM 2302 C CA . ASP B 1 135 ? -12.539 6.133 4.098 1 91.31 135 ASP B CA 1
ATOM 2303 C C . ASP B 1 135 ? -11.562 5.59 5.141 1 91.31 135 ASP B C 1
ATOM 2305 O O . ASP B 1 135 ? -11.641 5.953 6.316 1 91.31 135 ASP B O 1
ATOM 2309 N N . VAL B 1 136 ? -10.688 4.73 4.715 1 91.12 136 VAL B N 1
ATOM 2310 C CA . VAL B 1 136 ? -9.734 4.141 5.648 1 91.12 136 VAL B CA 1
ATOM 2311 C C . VAL B 1 136 ? -8.797 5.219 6.184 1 91.12 136 VAL B C 1
ATOM 2313 O O . VAL B 1 136 ? -8.578 5.312 7.395 1 91.12 136 VAL B O 1
ATOM 2316 N N . VAL B 1 137 ? -8.242 6.051 5.277 1 94.56 137 VAL B N 1
ATOM 2317 C CA . VAL B 1 137 ? -7.344 7.129 5.684 1 94.56 137 VAL B CA 1
ATOM 2318 C C . VAL B 1 137 ? -8.078 8.094 6.617 1 94.56 137 VAL B C 1
ATOM 2320 O O . VAL B 1 137 ? -7.551 8.477 7.66 1 94.56 137 VAL B O 1
ATOM 2323 N N . ASN B 1 138 ? -9.289 8.445 6.195 1 95.06 138 ASN B N 1
ATOM 2324 C CA . ASN B 1 138 ? -10.094 9.352 7.012 1 95.06 138 ASN B CA 1
ATOM 2325 C C . ASN B 1 138 ? -10.352 8.773 8.406 1 95.06 138 ASN B C 1
ATOM 2327 O O . ASN B 1 138 ? -10.312 9.508 9.398 1 95.06 138 ASN B O 1
ATOM 2331 N N . ASP B 1 139 ? -10.602 7.516 8.5 1 91.62 139 ASP B N 1
ATOM 2332 C CA . ASP B 1 139 ? -10.812 6.852 9.781 1 91.62 139 ASP B CA 1
ATOM 2333 C C . ASP B 1 139 ? -9.562 6.926 10.648 1 91.62 139 ASP B C 1
ATOM 2335 O O . ASP B 1 139 ? -9.648 7.148 11.859 1 91.62 139 ASP B O 1
ATOM 2339 N N . ARG B 1 140 ? -8.383 6.684 10.039 1 91.75 140 ARG B N 1
ATOM 2340 C CA . ARG B 1 140 ? -7.141 6.781 10.789 1 91.75 140 ARG B CA 1
ATOM 2341 C C . ARG B 1 140 ? -6.949 8.18 11.359 1 91.75 140 ARG B C 1
ATOM 2343 O O . ARG B 1 140 ? -6.586 8.344 12.523 1 91.75 140 ARG B O 1
ATOM 2350 N N . VAL B 1 141 ? -7.195 9.164 10.547 1 93.38 141 VAL B N 1
ATOM 2351 C CA . VAL B 1 141 ? -7.027 10.562 10.93 1 93.38 141 VAL B CA 1
ATOM 2352 C C . VAL B 1 141 ? -7.961 10.898 12.086 1 93.38 141 VAL B C 1
ATOM 2354 O O . VAL B 1 141 ? -7.523 11.406 13.125 1 93.38 141 VAL B O 1
ATOM 2357 N N . ASN B 1 142 ? -9.18 10.523 11.945 1 92.06 142 ASN B N 1
ATOM 2358 C CA . ASN B 1 142 ? -10.18 10.867 12.945 1 92.06 142 ASN B CA 1
ATOM 2359 C C . ASN B 1 142 ? -9.953 10.117 14.25 1 92.06 142 ASN B C 1
ATOM 2361 O O . ASN B 1 142 ? -10.078 10.68 15.336 1 92.06 142 ASN B O 1
ATOM 2365 N N . SER B 1 143 ? -9.609 8.852 14.148 1 89.31 143 SER B N 1
ATOM 2366 C CA . SER B 1 143 ? -9.367 8.047 15.344 1 89.31 143 SER B CA 1
ATOM 2367 C C . SER B 1 143 ? -8.203 8.602 16.156 1 89.31 143 SER B C 1
ATOM 2369 O O . SER B 1 143 ? -8.289 8.719 17.375 1 89.31 143 SER B O 1
ATOM 2371 N N . CYS B 1 144 ? -7.141 8.953 15.484 1 90.06 144 CYS B N 1
ATOM 2372 C CA . CYS B 1 144 ? -5.961 9.477 16.156 1 90.06 144 CYS B CA 1
ATOM 2373 C C . CYS B 1 144 ? -6.25 10.836 16.781 1 90.06 144 CYS B C 1
ATOM 2375 O O . CYS B 1 144 ? -5.828 11.117 17.906 1 90.06 144 CYS B O 1
ATOM 2377 N N . LEU B 1 145 ? -6.957 11.703 16.094 1 89.12 145 LEU B N 1
ATOM 2378 C CA . LEU B 1 145 ? -7.27 13.031 16.609 1 89.12 145 LEU B CA 1
ATOM 2379 C C . LEU B 1 145 ? -8.18 12.938 17.828 1 89.12 145 LEU B C 1
ATOM 2381 O O . LEU B 1 145 ? -8.023 13.711 18.781 1 89.12 145 LEU B O 1
ATOM 2385 N N . LYS B 1 146 ? -9.141 12 17.781 1 85.94 146 LYS B N 1
ATOM 2386 C CA . LYS B 1 146 ? -10.016 11.805 18.922 1 85.94 146 LYS B CA 1
ATOM 2387 C C . LYS B 1 146 ? -9.227 11.406 20.172 1 85.94 146 LYS B C 1
ATOM 2389 O O . LYS B 1 146 ? -9.5 11.883 21.266 1 85.94 146 LYS B O 1
ATOM 2394 N N . SER B 1 147 ? -8.289 10.578 19.938 1 83 147 SER B N 1
ATOM 2395 C CA . SER B 1 147 ? -7.473 10.117 21.062 1 83 147 SER B CA 1
ATOM 2396 C C . SER B 1 147 ? -6.613 11.242 21.625 1 83 147 SER B C 1
ATOM 2398 O O . SER B 1 147 ? -6.41 11.328 22.828 1 83 147 SER B O 1
ATOM 2400 N N . VAL B 1 148 ? -6.004 12.055 20.812 1 77.56 148 VAL B N 1
ATOM 2401 C CA . VAL B 1 148 ? -5.211 13.203 21.234 1 77.56 148 VAL B CA 1
ATOM 2402 C C . VAL B 1 148 ? -6.082 14.164 22.047 1 77.56 148 VAL B C 1
ATOM 2404 O O . VAL B 1 148 ? -5.652 14.688 23.062 1 77.56 148 VAL B O 1
ATOM 2407 N N . GLY B 1 149 ? -7.285 14.391 21.531 1 74.94 149 GLY B N 1
ATOM 2408 C CA . GLY B 1 149 ? -8.203 15.281 22.234 1 74.94 149 GLY B CA 1
ATOM 2409 C C . GLY B 1 149 ? -8.617 14.773 23.594 1 74.94 149 GLY B C 1
ATOM 2410 O O . GLY B 1 149 ? -8.891 15.555 24.5 1 74.94 149 GLY B O 1
ATOM 2411 N N . GLU B 1 150 ? -8.695 13.477 23.719 1 73.5 150 GLU B N 1
ATOM 2412 C CA . GLU B 1 150 ? -9.117 12.875 24.984 1 73.5 150 GLU B CA 1
ATOM 2413 C C . GLU B 1 150 ? -7.93 12.617 25.906 1 73.5 150 GLU B C 1
ATOM 2415 O O . GLU B 1 150 ? -8.094 12.141 27.031 1 73.5 150 GLU B O 1
ATOM 2420 N N . ASP B 1 151 ? -6.863 13.102 25.531 1 67.44 151 ASP B N 1
ATOM 2421 C CA . ASP B 1 151 ? -5.633 12.898 26.297 1 67.44 151 ASP B CA 1
ATOM 2422 C C . ASP B 1 151 ? -5.402 11.414 26.578 1 67.44 151 ASP B C 1
ATOM 2424 O O . ASP B 1 151 ? -5 11.047 27.688 1 67.44 151 ASP B O 1
ATOM 2428 N N . SER B 1 152 ? -5.918 10.727 25.672 1 64.69 152 SER B N 1
ATOM 2429 C CA . SER B 1 152 ? -5.621 9.305 25.781 1 64.69 152 SER B CA 1
ATOM 2430 C C . SER B 1 152 ? -4.262 8.977 25.172 1 64.69 152 SER B C 1
ATOM 2432 O O . SER B 1 152 ? -3.768 9.703 24.312 1 64.69 152 SER B O 1
ATOM 2434 N N . ASN B 1 153 ? -3.523 8.094 25.703 1 64.12 153 ASN B N 1
ATOM 2435 C CA . ASN B 1 153 ? -2.158 7.777 25.297 1 64.12 153 ASN B CA 1
ATOM 2436 C C . ASN B 1 153 ? -2.107 7.25 23.859 1 64.12 153 ASN B C 1
ATOM 2438 O O . ASN B 1 153 ? -1.166 7.543 23.125 1 64.12 153 ASN B O 1
ATOM 2442 N N . GLU B 1 154 ? -3.059 6.379 23.5 1 69.75 154 GLU B N 1
ATOM 2443 C CA . GLU B 1 154 ? -3.047 5.82 22.156 1 69.75 154 GLU B CA 1
ATOM 2444 C C . GLU B 1 154 ? -4.449 5.414 21.719 1 69.75 154 GLU B C 1
ATOM 2446 O O . GLU B 1 154 ? -5.273 5.008 22.547 1 69.75 154 GLU B O 1
ATOM 2451 N N . CYS B 1 155 ? -4.75 5.723 20.469 1 73.69 155 CYS B N 1
ATOM 2452 C CA . CYS B 1 155 ? -6.055 5.316 19.953 1 73.69 155 CYS B CA 1
ATOM 2453 C C . CYS B 1 155 ? -6.098 3.812 19.719 1 73.69 155 CYS B C 1
ATOM 2455 O O . CYS B 1 155 ? -5.078 3.131 19.812 1 73.69 155 CYS B O 1
ATOM 2457 N N . SER B 1 156 ? -7.277 3.25 19.562 1 70.69 156 SER B N 1
ATOM 2458 C CA . SER B 1 156 ? -7.48 1.813 19.406 1 70.69 156 SER B CA 1
ATOM 2459 C C . SER B 1 156 ? -6.746 1.281 18.188 1 70.69 156 SER B C 1
ATOM 2461 O O . SER B 1 156 ? -6.375 0.106 18.141 1 70.69 156 SER B O 1
ATOM 2463 N N . VAL B 1 157 ? -6.484 2.146 17.219 1 71 157 VAL B N 1
ATOM 2464 C CA . VAL B 1 157 ? -5.816 1.719 16 1 71 157 VAL B CA 1
ATOM 2465 C C . VAL B 1 157 ? -4.305 1.695 16.203 1 71 157 VAL B C 1
ATOM 2467 O O . VAL B 1 157 ? -3.613 0.813 15.695 1 71 157 VAL B O 1
ATOM 2470 N N . CYS B 1 158 ? -3.861 2.656 16.938 1 74 158 CYS B N 1
ATOM 2471 C CA . CYS B 1 158 ? -2.436 2.752 17.219 1 74 158 CYS B CA 1
ATOM 2472 C C . CYS B 1 158 ? -2.041 1.803 18.344 1 74 158 CYS B C 1
ATOM 2474 O O . CYS B 1 158 ? -0.862 1.69 18.688 1 74 158 CYS B O 1
ATOM 2476 N N . ASP B 1 159 ? -3.029 1.055 18.891 1 61.62 159 ASP B N 1
ATOM 2477 C CA . ASP B 1 159 ? -2.859 0.251 20.109 1 61.62 159 ASP B CA 1
ATOM 2478 C C . ASP B 1 159 ? -1.489 -0.424 20.125 1 61.62 159 ASP B C 1
ATOM 2480 O O . ASP B 1 159 ? -1.34 -1.551 19.641 1 61.62 159 ASP B O 1
ATOM 2484 N N . GLY B 1 160 ? -0.506 0.198 20.688 1 56.62 160 GLY B N 1
ATOM 2485 C CA . GLY B 1 160 ? 0.829 -0.333 20.922 1 56.62 160 GLY B CA 1
ATOM 2486 C C . GLY B 1 160 ? 1.86 0.203 19.953 1 56.62 160 GLY B C 1
ATOM 2487 O O . GLY B 1 160 ? 3.064 0.08 20.188 1 56.62 160 GLY B O 1
ATOM 2488 N N . ASN B 1 161 ? 1.353 0.558 18.828 1 54.97 161 ASN B N 1
ATOM 2489 C CA . ASN B 1 161 ? 2.363 0.926 17.844 1 54.97 161 ASN B CA 1
ATOM 2490 C C . ASN B 1 161 ? 2.588 2.436 17.812 1 54.97 161 ASN B C 1
ATOM 2492 O O . ASN B 1 161 ? 3.436 2.924 17.062 1 54.97 161 ASN B O 1
ATOM 2496 N N . GLY B 1 162 ? 2.285 3.252 19.016 1 54.22 162 GLY B N 1
ATOM 2497 C CA . GLY B 1 162 ? 2.816 4.504 19.531 1 54.22 162 GLY B CA 1
ATOM 2498 C C . GLY B 1 162 ? 2.35 5.715 18.75 1 54.22 162 GLY B C 1
ATOM 2499 O O . GLY B 1 162 ? 2.076 6.77 19.328 1 54.22 162 GLY B O 1
ATOM 2500 N N . LYS B 1 163 ? 2.004 6.129 17.703 1 61.38 163 LYS B N 1
ATOM 2501 C CA . LYS B 1 163 ? 2.617 7.379 17.25 1 61.38 163 LYS B CA 1
ATOM 2502 C C . LYS B 1 163 ? 1.582 8.492 17.172 1 61.38 163 LYS B C 1
ATOM 2504 O O . LYS B 1 163 ? 1.849 9.547 16.578 1 61.38 163 LYS B O 1
ATOM 2509 N N . CYS B 1 164 ? 0.362 8.156 17.703 1 67.31 164 CYS B N 1
ATOM 2510 C CA . CYS B 1 164 ? -0.538 9.281 17.453 1 67.31 164 CYS B CA 1
ATOM 2511 C C . CYS B 1 164 ? -0.42 10.32 18.562 1 67.31 164 CYS B C 1
ATOM 2513 O O . CYS B 1 164 ? -1.368 11.062 18.828 1 67.31 164 CYS B O 1
ATOM 2515 N N . ASN B 1 165 ? 0.681 10.305 19.172 1 72.81 165 ASN B N 1
ATOM 2516 C CA . ASN B 1 165 ? 0.915 11.367 20.141 1 72.81 165 ASN B CA 1
ATOM 2517 C C . ASN B 1 165 ? 1.27 12.68 19.453 1 72.81 165 ASN B C 1
ATOM 2519 O O . ASN B 1 165 ? 2.016 12.695 18.469 1 72.81 165 ASN B O 1
ATOM 2523 N N . LEU B 1 166 ? 0.631 13.68 20.016 1 74.94 166 LEU B N 1
ATOM 2524 C CA . LEU B 1 166 ? 0.952 15 19.5 1 74.94 166 LEU B CA 1
ATOM 2525 C C . LEU B 1 166 ? 2.396 15.375 19.812 1 74.94 166 LEU B C 1
ATOM 2527 O O . LEU B 1 166 ? 2.859 15.188 20.938 1 74.94 166 LEU B O 1
ATOM 2531 N N . ARG B 1 167 ? 3.141 15.82 18.828 1 82.38 167 ARG B N 1
ATOM 2532 C CA . ARG B 1 167 ? 4.531 16.219 19 1 82.38 167 ARG B CA 1
ATOM 2533 C C . ARG B 1 167 ? 4.73 17.688 18.594 1 82.38 167 ARG B C 1
ATOM 2535 O O . ARG B 1 167 ? 4.059 18.172 17.688 1 82.38 167 ARG B O 1
ATOM 2542 N N . PRO B 1 168 ? 5.52 18.391 19.406 1 78.62 168 PRO B N 1
ATOM 2543 C CA . PRO B 1 168 ? 5.777 19.797 19.078 1 78.62 168 PRO B CA 1
ATOM 2544 C C . PRO B 1 168 ? 6.664 19.953 17.844 1 78.62 168 PRO B C 1
ATOM 2546 O O . PRO B 1 168 ? 7.434 19.047 17.5 1 78.62 168 PRO B O 1
#